Protein AF-A0A7S2MGI9-F1 (afdb_monomer_lite)

Secondary structure (DSSP, 8-state):
-PPPPHHHHHHHHHHHHHHHHHHHHHHHHHHHHHHHHHHHHHHHHTSPPPPEEEEEEEEEEEHHHHGGGHHHHHHHHHHHHHHHHT--GGGEEEEEEETTEEEEEEEEPP---TT----HHHHHHHHHHHHH-TTSHHHHSTTHHHHTTEEEEETT--TTTS-----------TTSSHHHHHHHHHHHHHHHHHTT-

Sequence (197 aa):
GRHLTEAQVMDAVNEEERLAEEEAERLEAARQAELAALAEEAARAKAALPPADGRLIVHGYGLADIEKDVAKFRYLLSKGLSHALGLPSGCVEILRLSQGSIRVDFRLHPSGRAGDTRDGAALLRELGEQFGSCDSPPRRGPFREYAASSELRAKGYDPGAAAAQPRRPTMFSAGAQATDAALTVEEIEQLVEEERC

pLDDT: mean 79.15, std 16.49, range [39.34, 94.75]

Organism: NCBI:txid1333877

Foldseek 3Di:
DDDDDPVNVVVVVVVVVVVVVVVVVVVVVVVVVVVVVVVVVLVVLPPWQAKFKKKKFFPPDWCVNCVVPVVVLLVLVLVQLCVLQVHDSVQKAFDDFDGDGTMTIIIGGQRSPPPRPDHNVNSLVSVQVQLVDCPGSCCVDSNVVRSVRMHMDGPPDDPPVPDPPPPDPPPPDPPPVPPVVVVVVVVVVVVVVVVVD

Radius of gyration: 34.38 Å; chains: 1; bounding box: 96×60×88 Å

Structure (mmCIF, N/CA/C/O backbone):
data_AF-A0A7S2MGI9-F1
#
_entry.id   AF-A0A7S2MGI9-F1
#
loop_
_atom_site.group_PDB
_atom_site.id
_atom_site.type_symbol
_atom_site.label_atom_id
_atom_site.label_alt_id
_atom_site.label_comp_id
_atom_site.label_asym_id
_atom_site.label_entity_id
_atom_site.label_seq_id
_atom_site.pdbx_PDB_ins_code
_atom_site.Cartn_x
_atom_site.Cartn_y
_atom_site.Cartn_z
_atom_site.occupancy
_atom_site.B_iso_or_equiv
_atom_site.auth_seq_id
_atom_site.auth_comp_id
_atom_site.auth_asym_id
_atom_site.auth_atom_id
_atom_site.pdbx_PDB_model_num
ATOM 1 N N . GLY A 1 1 ? 57.504 -2.621 -56.166 1.00 52.25 1 GLY A N 1
ATOM 2 C CA . GLY A 1 1 ? 56.290 -2.380 -55.367 1.00 52.25 1 GLY A CA 1
ATOM 3 C C . GLY A 1 1 ? 56.028 -0.894 -55.357 1.00 52.25 1 GLY A C 1
ATOM 4 O O . GLY A 1 1 ? 56.991 -0.142 -55.295 1.00 52.25 1 GLY A O 1
ATOM 5 N N . ARG A 1 2 ? 54.775 -0.455 -55.502 1.00 55.38 2 ARG A N 1
ATOM 6 C CA . ARG A 1 2 ? 54.445 0.963 -55.298 1.00 55.38 2 ARG A CA 1
ATOM 7 C C . ARG A 1 2 ? 54.537 1.237 -53.798 1.00 55.38 2 ARG A C 1
ATOM 9 O O . ARG A 1 2 ? 53.819 0.601 -53.036 1.00 55.38 2 ARG A O 1
ATOM 16 N N . HIS A 1 3 ? 55.453 2.110 -53.396 1.00 67.62 3 HIS A N 1
ATOM 17 C CA . HIS A 1 3 ? 55.506 2.618 -52.030 1.00 67.62 3 HIS A CA 1
ATOM 18 C C . HIS A 1 3 ? 54.417 3.682 -51.893 1.00 67.62 3 HIS A C 1
ATOM 20 O O . HIS A 1 3 ? 54.397 4.634 -52.674 1.00 67.62 3 HIS A O 1
ATOM 26 N N . LEU A 1 4 ? 53.487 3.471 -50.963 1.00 73.44 4 LEU A N 1
ATOM 27 C CA . LEU A 1 4 ? 52.506 4.482 -50.577 1.00 73.44 4 LEU A CA 1
ATOM 28 C C . LEU A 1 4 ? 53.244 5.632 -49.892 1.00 73.44 4 LEU A C 1
ATOM 30 O O . LEU A 1 4 ? 54.203 5.400 -49.150 1.00 73.44 4 LEU A O 1
ATOM 34 N N . THR A 1 5 ? 52.832 6.863 -50.170 1.00 84.12 5 THR A N 1
ATOM 35 C CA . THR A 1 5 ? 53.376 8.027 -49.469 1.00 84.12 5 THR A CA 1
ATOM 36 C C . THR A 1 5 ? 52.789 8.109 -48.063 1.00 84.12 5 THR A C 1
ATOM 38 O O . THR A 1 5 ? 51.691 7.621 -47.808 1.00 84.12 5 THR A O 1
ATOM 41 N N . GLU A 1 6 ? 53.506 8.752 -47.146 1.00 80.19 6 GLU A N 1
ATOM 42 C CA . GLU A 1 6 ? 53.060 8.968 -45.762 1.00 80.19 6 GLU A CA 1
ATOM 43 C C . GLU A 1 6 ? 51.664 9.614 -45.693 1.00 80.19 6 GLU A C 1
ATOM 45 O O . GLU A 1 6 ? 50.825 9.194 -44.904 1.00 80.19 6 GLU A O 1
ATOM 50 N N . ALA A 1 7 ? 51.368 10.543 -46.610 1.00 81.19 7 ALA A N 1
ATOM 51 C CA . ALA A 1 7 ? 50.048 11.160 -46.740 1.00 81.19 7 ALA A CA 1
ATOM 52 C C . ALA A 1 7 ? 48.942 10.148 -47.096 1.00 81.19 7 ALA A C 1
ATOM 54 O O . ALA A 1 7 ? 47.875 10.172 -46.499 1.00 81.19 7 ALA A O 1
ATOM 55 N N . GLN A 1 8 ? 49.213 9.209 -48.009 1.00 81.31 8 GLN A N 1
ATOM 56 C CA . GLN A 1 8 ? 48.244 8.176 -48.398 1.00 81.31 8 GLN A CA 1
ATOM 57 C C . GLN A 1 8 ? 47.960 7.179 -47.269 1.00 81.31 8 GLN A C 1
ATOM 59 O O . GLN A 1 8 ? 46.880 6.599 -47.227 1.00 81.31 8 GLN A O 1
ATOM 64 N N . VAL A 1 9 ? 48.926 6.963 -46.371 1.00 81.75 9 VAL A N 1
ATOM 65 C CA . VAL A 1 9 ? 48.740 6.119 -45.184 1.00 81.75 9 VAL A CA 1
ATOM 66 C C . VAL A 1 9 ? 47.907 6.852 -44.132 1.00 81.75 9 VAL A C 1
ATOM 68 O O . VAL A 1 9 ? 46.975 6.264 -43.597 1.00 81.75 9 VAL A O 1
ATOM 71 N N . MET A 1 10 ? 48.186 8.134 -43.878 1.00 79.38 10 MET A N 1
ATOM 72 C CA . MET A 1 10 ? 47.413 8.943 -42.924 1.00 79.38 10 MET A CA 1
ATOM 73 C C . MET A 1 10 ? 45.953 9.127 -43.359 1.00 79.38 10 MET A C 1
ATOM 75 O O . MET A 1 10 ? 45.058 9.017 -42.528 1.00 79.38 10 MET A O 1
ATOM 79 N N . ASP A 1 11 ? 45.692 9.336 -44.653 1.00 86.31 11 ASP A N 1
ATOM 80 C CA . ASP A 1 11 ? 44.323 9.450 -45.175 1.00 86.31 11 ASP A CA 1
ATOM 81 C C . ASP A 1 11 ? 43.530 8.144 -44.999 1.00 86.31 11 ASP A C 1
ATOM 83 O O . ASP A 1 11 ? 42.362 8.179 -44.620 1.00 86.31 11 ASP A O 1
ATOM 87 N N . ALA A 1 12 ? 44.176 6.991 -45.209 1.00 83.00 12 ALA A N 1
ATOM 88 C CA . ALA A 1 12 ? 43.549 5.686 -45.006 1.00 83.00 12 ALA A CA 1
ATOM 89 C C . ALA A 1 12 ? 43.212 5.421 -43.528 1.00 83.00 12 ALA A C 1
ATOM 91 O O . ALA A 1 12 ? 42.142 4.894 -43.238 1.00 83.00 12 ALA A O 1
ATOM 92 N N . VAL A 1 13 ? 44.090 5.826 -42.603 1.00 84.44 13 VAL A N 1
ATOM 93 C CA . VAL A 1 13 ? 43.850 5.708 -41.154 1.00 84.44 13 VAL A CA 1
ATOM 94 C C . VAL A 1 13 ? 42.708 6.622 -40.711 1.00 84.44 13 VAL A C 1
ATOM 96 O O . VAL A 1 13 ? 41.819 6.174 -39.998 1.00 84.44 13 VAL A O 1
ATOM 99 N N . ASN A 1 14 ? 42.674 7.870 -41.185 1.00 85.56 14 ASN A N 1
ATOM 100 C CA . ASN A 1 14 ? 41.595 8.806 -40.857 1.00 85.56 14 ASN A CA 1
ATOM 101 C C . ASN A 1 14 ? 40.231 8.322 -41.379 1.00 85.56 14 ASN A C 1
ATOM 103 O O . ASN A 1 14 ? 39.200 8.528 -40.740 1.00 85.56 14 ASN A O 1
ATOM 107 N N . GLU A 1 15 ? 40.204 7.696 -42.559 1.00 87.12 15 GLU A N 1
ATOM 108 C CA . GLU A 1 15 ? 38.972 7.139 -43.116 1.00 87.12 15 GLU A CA 1
ATOM 109 C C . GLU A 1 15 ? 38.506 5.898 -42.342 1.00 87.12 15 GLU A C 1
ATOM 111 O O . GLU A 1 15 ? 37.307 5.751 -42.103 1.00 87.12 15 GLU A O 1
ATOM 116 N N . GLU A 1 16 ? 39.435 5.057 -41.882 1.00 85.56 16 GLU A N 1
ATOM 117 C CA . GLU A 1 16 ? 39.146 3.916 -41.006 1.00 85.56 16 GLU A CA 1
ATOM 118 C C . GLU A 1 16 ? 38.627 4.362 -39.628 1.00 85.56 16 GLU A C 1
ATOM 120 O O . GLU A 1 16 ? 37.625 3.826 -39.154 1.00 85.56 16 GLU A O 1
ATOM 125 N N . GLU A 1 17 ? 39.231 5.390 -39.022 1.00 87.62 17 GLU A N 1
ATOM 126 C CA . GLU A 1 17 ? 38.770 5.971 -37.754 1.00 87.62 17 GLU A CA 1
ATOM 127 C C . GLU A 1 17 ? 37.354 6.544 -37.875 1.00 87.62 17 GLU A C 1
ATOM 129 O O . GLU A 1 17 ? 36.497 6.241 -37.047 1.00 87.62 17 GLU A O 1
ATOM 134 N N . ARG A 1 18 ? 37.057 7.284 -38.951 1.00 89.50 18 ARG A N 1
ATOM 135 C CA . ARG A 1 18 ? 35.712 7.832 -39.181 1.00 89.50 18 ARG A CA 1
ATOM 136 C C . ARG A 1 18 ? 34.660 6.733 -39.355 1.00 89.50 18 ARG A C 1
ATOM 138 O O . ARG A 1 18 ? 33.551 6.857 -38.845 1.00 89.50 18 ARG A O 1
ATOM 145 N N . LEU A 1 19 ? 34.993 5.653 -40.065 1.00 90.25 19 LEU A N 1
ATOM 146 C CA . LEU A 1 19 ? 34.085 4.513 -40.230 1.00 90.25 19 LEU A CA 1
ATOM 147 C C . LEU A 1 19 ? 33.838 3.789 -38.898 1.00 90.25 19 LEU A C 1
ATOM 149 O O . LEU A 1 19 ? 32.707 3.385 -38.627 1.00 90.25 19 LEU A O 1
ATOM 153 N N . ALA A 1 20 ? 34.867 3.660 -38.057 1.00 88.25 20 ALA A N 1
ATOM 154 C CA . ALA A 1 20 ? 34.744 3.068 -36.728 1.00 88.25 20 ALA A CA 1
ATOM 155 C C . ALA A 1 20 ? 33.899 3.936 -35.778 1.00 88.25 20 ALA A C 1
ATOM 157 O O . ALA A 1 20 ? 33.089 3.399 -35.020 1.00 88.25 20 ALA A O 1
ATOM 158 N N . GLU A 1 21 ? 34.041 5.264 -35.840 1.00 88.75 21 GLU A N 1
ATOM 159 C CA . GLU A 1 21 ? 33.201 6.206 -35.090 1.00 88.75 21 GLU A CA 1
ATOM 160 C C . GLU A 1 21 ? 31.731 6.122 -35.527 1.00 88.75 21 GLU A C 1
ATOM 162 O O . GLU A 1 21 ? 30.848 5.970 -34.682 1.00 88.75 21 GLU A O 1
ATOM 167 N N . GLU A 1 22 ? 31.455 6.111 -36.835 1.00 88.69 22 GLU A N 1
ATOM 168 C CA . GLU A 1 22 ? 30.091 5.959 -37.363 1.00 88.69 22 GLU A CA 1
ATOM 169 C C . GLU A 1 22 ? 29.454 4.614 -36.961 1.00 88.69 22 GLU A C 1
ATOM 171 O O . GLU A 1 22 ? 28.258 4.545 -36.661 1.00 88.69 22 GLU A O 1
ATOM 176 N N . GLU A 1 23 ? 30.224 3.522 -36.932 1.00 88.31 23 GLU A N 1
ATOM 177 C CA . GLU A 1 23 ? 29.729 2.213 -36.491 1.00 88.31 23 GLU A CA 1
ATOM 178 C C . GLU A 1 23 ? 29.456 2.182 -34.978 1.00 88.31 23 GLU A C 1
ATOM 180 O O . GLU A 1 23 ? 28.427 1.644 -34.546 1.00 88.31 23 GLU A O 1
ATOM 185 N N . ALA A 1 24 ? 30.319 2.812 -34.175 1.00 88.94 24 ALA A N 1
ATOM 186 C CA . ALA A 1 24 ? 30.129 2.949 -32.735 1.00 88.94 24 ALA A CA 1
ATOM 187 C C . ALA A 1 24 ? 28.870 3.766 -32.407 1.00 88.94 24 ALA A C 1
ATOM 189 O O . ALA A 1 24 ? 28.044 3.319 -31.607 1.00 88.94 24 ALA A O 1
ATOM 190 N N . GLU A 1 25 ? 28.658 4.898 -33.083 1.00 91.06 25 GLU A N 1
ATOM 191 C CA . GLU A 1 25 ? 27.453 5.715 -32.919 1.00 91.06 25 GLU A CA 1
ATOM 192 C C . GLU A 1 25 ? 26.183 4.938 -33.286 1.00 91.06 25 GLU A C 1
ATOM 194 O O . GLU A 1 25 ? 25.177 5.000 -32.574 1.00 91.06 25 GLU A O 1
ATOM 199 N N . ARG A 1 26 ? 26.217 4.143 -34.363 1.00 91.75 26 ARG A N 1
ATOM 200 C CA . ARG A 1 26 ? 25.075 3.301 -34.755 1.00 91.75 26 ARG A CA 1
ATOM 201 C C . ARG A 1 26 ? 24.791 2.204 -33.736 1.00 91.75 26 ARG A C 1
ATOM 203 O O . ARG A 1 26 ? 23.620 1.925 -33.468 1.00 91.75 26 ARG A O 1
ATOM 210 N N . LEU A 1 27 ? 25.824 1.598 -33.152 1.00 91.31 27 LEU A N 1
ATOM 211 C CA . LEU A 1 27 ? 25.667 0.588 -32.107 1.00 91.31 27 LEU A CA 1
ATOM 212 C C . LEU A 1 27 ? 25.098 1.195 -30.818 1.00 91.31 27 LEU A C 1
ATOM 214 O O . LEU A 1 27 ? 24.212 0.605 -30.194 1.00 91.31 27 LEU A O 1
ATOM 218 N N . GLU A 1 28 ? 25.573 2.374 -30.419 1.00 89.88 28 GLU A N 1
ATOM 219 C CA . GLU A 1 28 ? 25.052 3.090 -29.255 1.00 89.88 28 GLU A CA 1
ATOM 220 C C . GLU A 1 28 ? 23.608 3.542 -29.466 1.00 89.88 28 GLU A C 1
ATOM 222 O O . GLU A 1 28 ? 22.770 3.327 -28.588 1.00 89.88 28 GLU A O 1
ATOM 227 N N . ALA A 1 29 ? 23.279 4.069 -30.647 1.00 91.44 29 ALA A N 1
ATOM 228 C CA . ALA A 1 29 ? 21.913 4.424 -31.010 1.00 91.44 29 ALA A CA 1
ATOM 229 C C . ALA A 1 29 ? 20.984 3.199 -31.002 1.00 91.44 29 ALA A C 1
ATOM 231 O O . ALA A 1 29 ? 19.866 3.279 -30.492 1.00 91.44 29 ALA A O 1
ATOM 232 N N . ALA A 1 30 ? 21.446 2.045 -31.497 1.00 92.25 30 ALA A N 1
ATOM 233 C CA . ALA A 1 30 ? 20.685 0.797 -31.452 1.00 92.25 30 ALA A CA 1
ATOM 234 C C . ALA A 1 30 ? 20.438 0.324 -30.010 1.00 92.25 30 ALA A C 1
ATOM 236 O O . ALA A 1 30 ? 19.308 -0.021 -29.664 1.00 92.25 30 ALA A O 1
ATOM 237 N N . ARG A 1 31 ? 21.456 0.383 -29.139 1.00 90.06 31 ARG A N 1
ATOM 238 C CA . ARG A 1 31 ? 21.307 0.061 -27.709 1.00 90.06 31 ARG A CA 1
ATOM 239 C C . ARG A 1 31 ? 20.363 1.024 -26.995 1.00 90.06 31 ARG A C 1
ATOM 241 O O . ARG A 1 31 ? 19.545 0.593 -26.187 1.00 90.06 31 ARG A O 1
ATOM 248 N N . GLN A 1 32 ? 20.452 2.321 -27.281 1.00 87.25 32 GLN A N 1
ATOM 249 C CA . GLN A 1 32 ? 19.540 3.312 -26.709 1.00 87.25 32 GLN A CA 1
ATOM 250 C C . GLN A 1 32 ? 18.100 3.092 -27.183 1.00 87.25 32 GLN A C 1
ATOM 252 O O . GLN A 1 32 ? 17.181 3.192 -26.372 1.00 87.25 32 GLN A O 1
ATOM 257 N N . ALA A 1 33 ? 17.896 2.739 -28.454 1.00 89.56 33 ALA A N 1
ATOM 258 C CA . ALA A 1 33 ? 16.580 2.406 -28.989 1.00 89.56 33 ALA A CA 1
ATOM 259 C C . ALA A 1 33 ? 15.997 1.136 -28.347 1.00 89.56 33 ALA A C 1
ATOM 261 O O . ALA A 1 33 ? 14.816 1.117 -28.010 1.00 89.56 33 ALA A O 1
ATOM 262 N N . GLU A 1 34 ? 16.813 0.105 -28.114 1.00 88.06 34 GLU A N 1
ATOM 263 C CA . GLU A 1 34 ? 16.395 -1.118 -27.417 1.00 88.06 34 GLU A CA 1
ATOM 264 C C . GLU A 1 34 ? 15.997 -0.832 -25.961 1.00 88.06 34 GLU A C 1
ATOM 266 O O . GLU A 1 34 ? 14.931 -1.248 -25.508 1.00 88.06 34 GLU A O 1
ATOM 271 N N . LEU A 1 35 ? 16.799 -0.043 -25.239 1.00 86.44 35 LEU A N 1
ATOM 272 C CA . LEU A 1 35 ? 16.471 0.386 -23.878 1.00 86.44 35 LEU A CA 1
ATOM 273 C C . LEU A 1 35 ? 15.204 1.249 -23.833 1.00 86.44 35 LEU A C 1
ATOM 275 O O . LEU A 1 35 ? 14.392 1.095 -22.921 1.00 86.44 35 LEU A O 1
ATOM 279 N N . ALA A 1 36 ? 15.011 2.135 -24.812 1.00 86.75 36 ALA A N 1
ATOM 280 C CA . ALA A 1 36 ? 13.807 2.950 -24.924 1.00 86.75 36 ALA A CA 1
ATOM 281 C C . ALA A 1 36 ? 12.567 2.097 -25.235 1.00 86.75 36 ALA A C 1
ATOM 283 O O . ALA A 1 36 ? 11.522 2.315 -24.625 1.00 86.75 36 ALA A O 1
ATOM 284 N N . ALA A 1 37 ? 12.684 1.093 -26.109 1.00 85.06 37 ALA A N 1
ATOM 285 C CA . ALA A 1 37 ? 11.604 0.160 -26.423 1.00 85.06 37 ALA A CA 1
ATOM 286 C C . ALA A 1 37 ? 11.223 -0.697 -25.207 1.00 85.06 37 ALA A C 1
ATOM 288 O O . ALA A 1 37 ? 10.042 -0.811 -24.888 1.00 85.06 37 ALA A O 1
ATOM 289 N N . LEU A 1 38 ? 12.208 -1.215 -24.464 1.00 80.50 38 LEU A N 1
ATOM 290 C CA . LEU A 1 38 ? 11.972 -1.926 -23.203 1.00 80.50 38 LEU A CA 1
ATOM 291 C C . LEU A 1 38 ? 11.326 -1.017 -22.148 1.00 80.50 38 LEU A C 1
ATOM 293 O O . LEU A 1 38 ? 10.440 -1.451 -21.411 1.00 80.50 38 LEU A O 1
ATOM 297 N N . ALA A 1 39 ? 11.731 0.254 -22.076 1.00 74.44 39 ALA A N 1
ATOM 298 C CA . ALA A 1 39 ? 11.122 1.230 -21.177 1.00 74.44 39 ALA A CA 1
ATOM 299 C C . ALA A 1 39 ? 9.677 1.572 -21.581 1.00 74.44 39 ALA A C 1
ATOM 301 O O . ALA A 1 39 ? 8.821 1.713 -20.707 1.00 74.44 39 ALA A O 1
ATOM 302 N N . GLU A 1 40 ? 9.384 1.675 -22.879 1.00 72.81 40 GLU A N 1
ATOM 303 C CA . GLU A 1 40 ? 8.036 1.915 -23.397 1.00 72.81 40 GLU A CA 1
ATOM 304 C C . GLU A 1 40 ? 7.129 0.696 -23.191 1.00 72.81 40 GLU A C 1
ATOM 306 O O . GLU A 1 40 ? 5.992 0.844 -22.748 1.00 72.81 40 GLU A O 1
ATOM 311 N N . GLU A 1 41 ? 7.625 -0.515 -23.440 1.00 69.69 41 GLU A N 1
ATOM 312 C CA . GLU A 1 41 ? 6.896 -1.757 -23.188 1.00 69.69 41 GLU A CA 1
ATOM 313 C C . GLU A 1 41 ? 6.621 -1.939 -21.691 1.00 69.69 41 GLU A C 1
ATOM 315 O O . GLU A 1 41 ? 5.486 -2.217 -21.301 1.00 69.69 41 GLU A O 1
ATOM 320 N N . ALA A 1 42 ? 7.603 -1.657 -20.829 1.00 62.34 42 ALA A N 1
ATOM 321 C CA . ALA A 1 42 ? 7.401 -1.612 -19.384 1.00 62.34 42 ALA A CA 1
ATOM 322 C C . ALA A 1 42 ? 6.389 -0.528 -18.976 1.00 62.34 42 ALA A C 1
ATOM 324 O O . ALA A 1 42 ? 5.581 -0.754 -18.077 1.00 62.34 42 ALA A O 1
ATOM 325 N N . ALA A 1 43 ? 6.383 0.636 -19.633 1.00 62.22 43 ALA A N 1
ATOM 326 C CA . ALA A 1 43 ? 5.402 1.692 -19.389 1.00 62.22 43 ALA A CA 1
ATOM 327 C C . ALA A 1 43 ? 3.987 1.309 -19.867 1.00 62.22 43 ALA A C 1
ATOM 329 O O . ALA A 1 43 ? 3.013 1.649 -19.197 1.00 62.22 43 ALA A O 1
ATOM 330 N N . ARG A 1 44 ? 3.860 0.560 -20.971 1.00 60.16 44 ARG A N 1
ATOM 331 C CA . ARG A 1 44 ? 2.587 0.033 -21.491 1.00 60.16 44 ARG A CA 1
ATOM 332 C C . ARG A 1 44 ? 2.056 -1.144 -20.675 1.00 60.16 44 ARG A C 1
ATOM 334 O O . ARG A 1 44 ? 0.858 -1.200 -20.431 1.00 60.16 44 ARG A O 1
ATOM 341 N N . ALA A 1 45 ? 2.915 -2.040 -20.190 1.00 56.72 45 ALA A N 1
ATOM 342 C CA . ALA A 1 45 ? 2.544 -3.076 -19.219 1.00 56.72 45 ALA A CA 1
ATOM 343 C C . ALA A 1 45 ? 2.113 -2.459 -17.877 1.00 56.72 45 ALA A C 1
ATOM 345 O O . ALA A 1 45 ? 1.255 -2.983 -17.173 1.00 56.72 45 ALA A O 1
ATOM 346 N N . LYS A 1 46 ? 2.657 -1.280 -17.563 1.00 53.84 46 LYS A N 1
ATOM 347 C CA . LYS A 1 46 ? 2.221 -0.393 -16.483 1.00 53.84 46 LYS A CA 1
ATOM 348 C C . LYS A 1 46 ? 1.016 0.476 -16.873 1.00 53.84 46 LYS A C 1
ATOM 350 O O . LYS A 1 46 ? 0.781 1.493 -16.218 1.00 53.84 46 LYS A O 1
ATOM 355 N N . ALA A 1 47 ? 0.234 0.085 -17.890 1.00 54.34 47 ALA A N 1
ATOM 356 C CA . ALA A 1 47 ? -1.176 0.453 -17.996 1.00 54.34 47 ALA A CA 1
ATOM 357 C C . ALA A 1 47 ? -1.843 0.002 -16.692 1.00 54.34 47 ALA A C 1
ATOM 359 O O . ALA A 1 47 ? -2.195 -1.160 -16.505 1.00 54.34 47 ALA A O 1
ATOM 360 N N . ALA A 1 48 ? -1.829 0.923 -15.732 1.00 67.12 48 ALA A N 1
ATOM 361 C CA . ALA A 1 48 ? -1.918 0.626 -14.323 1.00 67.12 48 ALA A CA 1
ATOM 362 C C . ALA A 1 48 ? -3.250 -0.052 -14.046 1.00 67.12 48 ALA A C 1
ATOM 364 O O . ALA A 1 48 ? -4.309 0.545 -14.253 1.00 67.12 48 ALA A O 1
ATOM 365 N N . LEU A 1 49 ? -3.182 -1.295 -13.568 1.00 81.38 49 LEU A N 1
ATOM 366 C CA . LEU A 1 49 ? -4.334 -1.927 -12.952 1.00 81.38 49 LEU A CA 1
ATOM 367 C C . LEU A 1 49 ? -4.956 -0.912 -11.977 1.00 81.38 49 LEU A C 1
ATOM 369 O O . LEU A 1 49 ? -4.218 -0.229 -11.252 1.00 81.38 49 LEU A O 1
ATOM 373 N N . PRO A 1 50 ? -6.286 -0.740 -12.001 1.00 87.44 50 PRO A N 1
ATOM 374 C CA . PRO A 1 50 ? -6.916 0.355 -11.290 1.00 87.44 50 PRO A CA 1
ATOM 375 C C . PRO A 1 50 ? -6.644 0.222 -9.787 1.00 87.44 50 PRO A C 1
ATOM 377 O O . PRO A 1 50 ? -6.769 -0.880 -9.238 1.00 87.44 50 PRO A O 1
ATOM 380 N N . PRO A 1 51 ? -6.276 1.317 -9.098 1.00 91.19 51 PRO A N 1
ATOM 381 C CA . PRO A 1 51 ? -6.204 1.301 -7.650 1.00 91.19 51 PRO A CA 1
ATOM 382 C C . PRO A 1 51 ? -7.607 1.149 -7.061 1.00 91.19 51 PRO A C 1
ATOM 384 O O . PRO A 1 51 ? -8.607 1.480 -7.702 1.00 91.19 51 PRO A O 1
ATOM 387 N N . ALA A 1 52 ? -7.684 0.693 -5.815 1.00 92.88 52 ALA A N 1
ATOM 388 C CA . ALA A 1 52 ? -8.947 0.617 -5.092 1.00 92.88 52 ALA A CA 1
ATOM 389 C C . ALA A 1 52 ? -8.852 1.306 -3.743 1.00 92.88 52 ALA A C 1
ATOM 391 O O . ALA A 1 52 ? -7.822 1.268 -3.067 1.00 92.88 52 ALA A O 1
ATOM 392 N N . ASP A 1 53 ? -9.966 1.906 -3.346 1.00 94.31 53 ASP A N 1
ATOM 393 C CA . ASP A 1 53 ? -10.077 2.587 -2.074 1.00 94.31 53 ASP A CA 1
ATOM 394 C C . ASP A 1 53 ? -10.753 1.681 -1.035 1.00 94.31 53 ASP A C 1
ATOM 396 O O . ASP A 1 53 ? -11.811 1.097 -1.281 1.00 94.31 53 ASP A O 1
ATOM 400 N N . GLY A 1 54 ? -10.166 1.617 0.154 1.00 93.12 54 GLY A N 1
ATOM 401 C CA . GLY A 1 54 ? -10.680 0.889 1.306 1.00 93.12 54 GLY A CA 1
ATOM 402 C C . GLY A 1 54 ? -10.919 1.805 2.498 1.00 93.12 54 GLY A C 1
ATOM 403 O O . GLY A 1 54 ? -10.379 2.913 2.579 1.00 93.12 54 GLY A O 1
ATOM 404 N N . ARG A 1 55 ? -11.725 1.330 3.448 1.00 94.06 55 ARG A N 1
ATOM 405 C CA . ARG A 1 55 ? -11.903 1.971 4.749 1.00 94.06 55 ARG A CA 1
ATOM 406 C C . ARG A 1 55 ? -11.618 0.979 5.863 1.00 94.06 55 ARG A C 1
ATOM 408 O O . ARG A 1 55 ? -12.252 -0.066 5.933 1.00 94.06 55 ARG A O 1
ATOM 415 N N . LEU A 1 56 ? -10.714 1.338 6.764 1.00 93.38 56 LEU A N 1
ATOM 416 C CA . LEU A 1 56 ? -10.464 0.600 7.995 1.00 93.38 56 LEU A CA 1
ATOM 417 C C . LEU A 1 56 ? -11.079 1.355 9.173 1.00 93.38 56 LEU A C 1
ATOM 419 O O . LEU A 1 56 ? -10.856 2.556 9.326 1.00 93.38 56 LEU A O 1
ATOM 423 N N . ILE A 1 57 ? -11.841 0.661 10.009 1.00 92.25 57 ILE A N 1
ATOM 424 C CA . ILE A 1 57 ? -12.419 1.212 11.235 1.00 92.25 57 ILE A CA 1
ATOM 425 C C . ILE A 1 57 ? -11.776 0.486 12.405 1.00 92.25 57 ILE A C 1
ATOM 427 O O . ILE A 1 57 ? -11.908 -0.724 12.506 1.00 92.25 57 ILE A O 1
ATOM 431 N N . VAL A 1 58 ? -11.088 1.205 13.287 1.00 92.38 58 VAL A N 1
ATOM 432 C CA . VAL A 1 58 ? -10.495 0.647 14.507 1.00 92.38 58 VAL A CA 1
ATOM 433 C C . VAL A 1 58 ? -11.400 0.992 15.685 1.00 92.38 58 VAL A C 1
ATOM 435 O O . VAL A 1 58 ? -11.577 2.164 16.027 1.00 92.38 58 VAL A O 1
ATOM 438 N N . HIS A 1 59 ? -12.007 -0.025 16.290 1.00 90.56 59 HIS A N 1
ATOM 439 C CA . HIS A 1 59 ? -12.881 0.137 17.447 1.00 90.56 59 HIS A CA 1
ATOM 440 C C . HIS A 1 59 ? -12.066 0.279 18.741 1.00 90.56 59 HIS A C 1
ATOM 442 O O . HIS A 1 59 ? -10.951 -0.222 18.846 1.00 90.56 59 HIS A O 1
ATOM 448 N N . GLY A 1 60 ? -12.610 0.974 19.742 1.00 86.75 60 GLY A N 1
ATOM 449 C CA . GLY A 1 60 ? -11.958 1.136 21.051 1.00 86.75 60 GLY A CA 1
ATOM 450 C C . GLY A 1 60 ? -10.828 2.170 21.109 1.00 86.75 60 GLY A C 1
ATOM 451 O O . GLY A 1 60 ? -10.386 2.490 22.203 1.00 86.75 60 GLY A O 1
ATOM 452 N N . TYR A 1 61 ? -10.423 2.732 19.967 1.00 86.88 61 TYR A N 1
ATOM 453 C CA . TYR A 1 61 ? -9.452 3.820 19.883 1.00 86.88 61 TYR A CA 1
ATOM 454 C C . TYR A 1 61 ? -10.075 5.036 19.203 1.00 86.88 61 TYR A C 1
ATOM 456 O O . TYR A 1 61 ? -10.792 4.906 18.204 1.00 86.88 61 TYR A O 1
ATOM 464 N N . GLY A 1 62 ? -9.772 6.217 19.725 1.00 87.06 62 GLY A N 1
ATOM 465 C CA . GLY A 1 62 ? -10.089 7.506 19.138 1.00 87.06 62 GLY A CA 1
ATOM 466 C C . GLY A 1 62 ? -8.857 8.216 18.591 1.00 87.06 62 GLY A C 1
ATOM 467 O O . GLY A 1 62 ? -7.713 7.869 18.876 1.00 87.06 62 GLY A O 1
ATOM 468 N N . LEU A 1 63 ? -9.087 9.257 17.789 1.00 86.12 63 LEU A N 1
ATOM 469 C CA . LEU A 1 63 ? -7.987 10.043 17.222 1.00 86.12 63 LEU A CA 1
ATOM 470 C C . LEU A 1 63 ? -7.125 10.707 18.312 1.00 86.12 63 LEU A C 1
ATOM 472 O O . LEU A 1 63 ? -5.922 10.844 18.120 1.00 86.12 63 LEU A O 1
ATOM 476 N N . ALA A 1 64 ? -7.724 11.063 19.453 1.00 86.88 64 ALA A N 1
ATOM 477 C CA . ALA A 1 64 ? -7.022 11.629 20.606 1.00 86.88 64 ALA A CA 1
ATOM 478 C C . ALA A 1 64 ? -5.962 10.671 21.184 1.00 86.88 64 ALA A C 1
ATOM 480 O O . ALA A 1 64 ? -4.901 11.118 21.615 1.00 86.88 64 ALA A O 1
ATOM 481 N N . ASP A 1 65 ? -6.201 9.356 21.120 1.00 85.81 65 ASP A N 1
ATOM 482 C CA . ASP A 1 65 ? -5.275 8.339 21.637 1.00 85.81 65 ASP A CA 1
ATOM 483 C C . ASP A 1 65 ? -4.000 8.228 20.790 1.00 85.81 65 ASP A C 1
ATOM 485 O O . ASP A 1 65 ? -2.960 7.788 21.275 1.00 85.81 65 ASP A O 1
ATOM 489 N N . ILE A 1 66 ? -4.065 8.650 19.522 1.00 87.69 66 ILE A N 1
ATOM 490 C CA . ILE A 1 66 ? -2.938 8.622 18.582 1.00 87.69 66 ILE A CA 1
ATOM 491 C C . ILE A 1 66 ? -2.476 10.016 18.156 1.00 87.69 66 ILE A C 1
ATOM 493 O O . ILE A 1 66 ? -1.590 10.120 17.314 1.00 87.69 66 ILE A O 1
ATOM 497 N N . GLU A 1 67 ? -3.046 11.090 18.703 1.00 85.56 67 GLU A N 1
ATOM 498 C CA . GLU A 1 67 ? -2.823 12.465 18.233 1.00 85.56 67 GLU A CA 1
ATOM 499 C C . GLU A 1 67 ? -1.341 12.862 18.276 1.00 85.56 67 GLU A C 1
ATOM 501 O O . GLU A 1 67 ? -0.819 13.473 17.343 1.00 85.56 67 GLU A O 1
ATOM 506 N N . LYS A 1 68 ? -0.634 12.431 19.326 1.00 88.06 6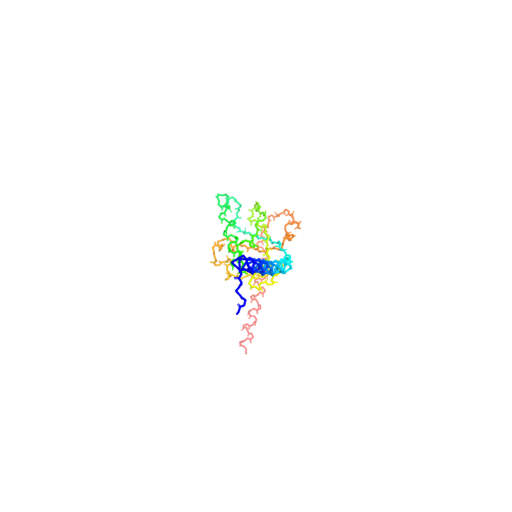8 LYS A N 1
ATOM 507 C CA . LYS A 1 68 ? 0.804 12.680 19.503 1.00 88.06 68 LYS A CA 1
ATOM 508 C C . LYS A 1 68 ? 1.683 11.847 18.565 1.00 88.06 68 LYS A C 1
ATOM 510 O O . LYS A 1 68 ? 2.824 12.216 18.317 1.00 88.06 68 LYS A O 1
ATOM 515 N N . ASP A 1 69 ? 1.139 10.761 18.019 1.00 90.56 69 ASP A N 1
ATOM 516 C CA . ASP A 1 69 ? 1.867 9.719 17.294 1.00 90.56 69 ASP A CA 1
ATOM 517 C C . ASP A 1 69 ? 1.211 9.360 15.946 1.00 90.56 69 ASP A C 1
ATOM 519 O O . ASP A 1 69 ? 1.397 8.261 15.418 1.00 90.56 69 ASP A O 1
ATOM 523 N N . VAL A 1 70 ? 0.476 10.288 15.319 1.00 90.81 70 VAL A N 1
ATOM 524 C CA . VAL A 1 70 ? -0.245 10.030 14.054 1.00 90.81 70 VAL A CA 1
ATOM 525 C C . VAL A 1 70 ? 0.697 9.538 12.951 1.00 90.81 70 VAL A C 1
ATOM 527 O O . VAL A 1 70 ? 0.339 8.661 12.164 1.00 90.81 70 VAL A O 1
ATOM 530 N N . ALA A 1 71 ? 1.920 10.072 12.887 1.00 92.38 71 ALA A N 1
ATOM 531 C CA . ALA A 1 71 ? 2.928 9.633 11.921 1.00 92.38 71 ALA A CA 1
ATOM 532 C C . ALA A 1 71 ? 3.337 8.168 12.144 1.00 92.38 71 ALA A C 1
ATOM 534 O O . ALA A 1 71 ? 3.423 7.393 11.189 1.00 92.38 71 ALA A O 1
ATOM 535 N N . LYS A 1 72 ? 3.520 7.770 13.407 1.00 92.62 72 LYS A N 1
ATOM 536 C CA . LYS A 1 72 ? 3.822 6.388 13.787 1.00 92.62 72 LYS A CA 1
ATOM 537 C C . LYS A 1 72 ? 2.642 5.471 13.480 1.00 92.62 72 LYS A C 1
ATOM 539 O O . LYS A 1 72 ? 2.852 4.410 12.901 1.00 92.62 72 LYS A O 1
ATOM 544 N N . PHE A 1 73 ? 1.415 5.892 13.787 1.00 92.94 73 PHE A N 1
ATOM 545 C CA . PHE A 1 73 ? 0.203 5.152 13.433 1.00 92.94 73 PHE A CA 1
ATOM 546 C C . PHE A 1 73 ? 0.119 4.903 11.920 1.00 92.94 73 PHE A C 1
ATOM 548 O O . PHE A 1 73 ? -0.040 3.762 11.492 1.00 92.94 73 PHE A O 1
ATOM 555 N N . ARG A 1 74 ? 0.300 5.950 11.102 1.00 93.81 74 ARG A N 1
ATOM 556 C CA . ARG A 1 74 ? 0.314 5.843 9.633 1.00 93.81 74 ARG A CA 1
ATOM 557 C C . ARG A 1 74 ? 1.378 4.866 9.146 1.00 93.81 74 ARG A C 1
ATOM 559 O O . ARG A 1 74 ? 1.083 4.008 8.323 1.00 93.81 74 ARG A O 1
ATOM 566 N N . TYR A 1 75 ? 2.592 4.965 9.683 1.00 93.88 75 TYR A N 1
ATOM 567 C CA . TYR A 1 75 ? 3.678 4.049 9.348 1.00 93.88 75 TYR A CA 1
ATOM 568 C C . TYR A 1 75 ? 3.335 2.593 9.694 1.00 93.88 75 TYR A C 1
ATOM 570 O O . TYR A 1 75 ? 3.514 1.709 8.856 1.00 93.88 75 TYR A O 1
ATOM 578 N N . LEU A 1 76 ? 2.828 2.336 10.905 1.00 93.31 76 LEU A N 1
ATOM 579 C CA . LEU A 1 76 ? 2.450 0.993 11.348 1.00 93.31 76 LEU A CA 1
ATOM 580 C C . LEU A 1 76 ? 1.323 0.417 10.493 1.00 93.31 76 LEU A C 1
ATOM 582 O O . LEU A 1 76 ? 1.405 -0.747 10.108 1.00 93.31 76 LEU A O 1
ATOM 586 N N . LEU A 1 77 ? 0.322 1.232 10.155 1.00 93.81 77 LEU A N 1
ATOM 587 C CA . LEU A 1 77 ? -0.759 0.837 9.264 1.00 93.81 77 LEU A CA 1
ATOM 588 C C . LEU A 1 77 ? -0.219 0.482 7.877 1.00 93.81 77 LEU A C 1
ATOM 590 O O . LEU A 1 77 ? -0.408 -0.645 7.430 1.00 93.81 77 LEU A O 1
ATOM 594 N N . SER A 1 78 ? 0.498 1.397 7.215 1.00 94.56 78 SER A N 1
ATOM 595 C CA . SER A 1 78 ? 1.049 1.148 5.879 1.00 94.56 78 SER A CA 1
ATOM 596 C C . SER A 1 78 ? 1.938 -0.093 5.853 1.00 94.56 78 SER A C 1
ATOM 598 O O . SER A 1 78 ? 1.817 -0.898 4.937 1.00 94.56 78 SER A O 1
ATOM 600 N N . LYS A 1 79 ? 2.777 -0.290 6.879 1.00 92.94 79 LYS A N 1
ATOM 601 C CA . LYS A 1 79 ? 3.638 -1.473 7.012 1.00 92.94 79 LYS A CA 1
ATOM 602 C C . LYS A 1 79 ? 2.844 -2.757 7.255 1.00 92.94 79 LYS A C 1
ATOM 604 O O . LYS A 1 79 ? 3.205 -3.800 6.724 1.00 92.94 79 LYS A O 1
ATOM 609 N N . GLY A 1 80 ? 1.793 -2.699 8.070 1.00 92.56 80 GLY A N 1
ATOM 610 C CA . GLY A 1 80 ? 0.924 -3.841 8.339 1.00 92.56 80 GLY A CA 1
ATOM 611 C C . GLY A 1 80 ? 0.172 -4.288 7.088 1.00 92.56 80 GLY A C 1
ATOM 612 O O . GLY A 1 80 ? 0.188 -5.470 6.758 1.00 92.56 80 GLY A O 1
ATOM 613 N N . LEU A 1 81 ? -0.425 -3.337 6.363 1.00 94.00 81 LEU A N 1
ATOM 614 C CA . LEU A 1 81 ? -1.162 -3.606 5.127 1.00 94.00 81 LEU A CA 1
ATOM 615 C C . LEU A 1 81 ? -0.238 -4.090 4.004 1.00 94.00 81 LEU A C 1
ATOM 617 O O . LEU A 1 81 ? -0.558 -5.060 3.322 1.00 94.00 81 LEU A O 1
ATOM 621 N N . SER A 1 82 ? 0.924 -3.452 3.832 1.00 93.50 82 SER A N 1
ATOM 622 C CA . SER A 1 82 ? 1.885 -3.850 2.802 1.00 93.50 82 SER A CA 1
ATOM 623 C C . SER A 1 82 ? 2.441 -5.248 3.066 1.00 93.50 82 SER A C 1
ATOM 625 O O . SER A 1 82 ? 2.491 -6.069 2.154 1.00 93.50 82 SER A O 1
ATOM 627 N N . HIS A 1 83 ? 2.758 -5.566 4.324 1.00 92.69 83 HIS A N 1
ATOM 628 C CA . HIS A 1 83 ? 3.204 -6.901 4.710 1.00 92.69 83 HIS A CA 1
ATOM 629 C C . HIS A 1 83 ? 2.120 -7.965 4.504 1.00 92.69 83 HIS A C 1
ATOM 631 O O . HIS A 1 83 ? 2.426 -9.036 3.990 1.00 92.69 83 HIS A O 1
ATOM 637 N N . ALA A 1 84 ? 0.864 -7.664 4.850 1.00 92.19 84 ALA A N 1
ATOM 638 C CA . ALA A 1 84 ? -0.255 -8.590 4.683 1.00 92.19 84 ALA A CA 1
ATOM 639 C C . ALA A 1 84 ? -0.503 -8.981 3.219 1.00 92.19 84 ALA A C 1
ATOM 641 O O . ALA A 1 84 ? -0.892 -10.111 2.956 1.00 92.19 84 ALA A O 1
ATOM 642 N N . LEU A 1 85 ? -0.260 -8.057 2.287 1.00 92.62 85 LEU A N 1
ATOM 643 C CA . LEU A 1 85 ? -0.491 -8.254 0.852 1.00 92.62 85 LEU A CA 1
ATOM 644 C C . LEU A 1 85 ? 0.778 -8.628 0.069 1.00 92.62 85 LEU A C 1
ATOM 646 O O . LEU A 1 85 ? 0.719 -8.823 -1.148 1.00 92.62 85 LEU A O 1
ATOM 650 N N . GLY A 1 86 ? 1.936 -8.684 0.734 1.00 91.56 86 GLY A N 1
ATOM 651 C CA . GLY A 1 86 ? 3.227 -8.887 0.072 1.00 91.56 86 GLY A CA 1
ATOM 652 C C . GLY A 1 86 ? 3.617 -7.739 -0.869 1.00 91.56 86 GLY A C 1
ATOM 653 O O . GLY A 1 86 ? 4.301 -7.960 -1.864 1.00 91.56 86 GLY A O 1
ATOM 654 N N . LEU A 1 87 ? 3.169 -6.515 -0.582 1.00 91.56 87 LEU A N 1
ATOM 655 C CA . LEU A 1 87 ? 3.392 -5.336 -1.418 1.00 91.56 87 LEU A CA 1
ATOM 656 C C . LEU A 1 87 ? 4.522 -4.448 -0.870 1.00 91.56 87 LEU A C 1
ATOM 658 O O . LEU A 1 87 ? 4.767 -4.407 0.338 1.00 91.56 87 LEU A O 1
ATOM 662 N N . PRO A 1 88 ? 5.177 -3.643 -1.726 1.00 90.31 88 PRO A N 1
ATOM 663 C CA . PRO A 1 88 ? 5.999 -2.529 -1.269 1.00 90.31 88 PRO A CA 1
ATOM 664 C C . PRO A 1 88 ? 5.173 -1.517 -0.461 1.00 90.31 88 PRO A C 1
ATOM 666 O O . PRO A 1 88 ? 4.034 -1.215 -0.808 1.00 90.31 88 PRO A O 1
ATOM 669 N N . SER A 1 89 ? 5.757 -0.898 0.570 1.00 85.94 89 SER A N 1
ATOM 670 C CA . SER A 1 89 ? 5.041 0.094 1.397 1.00 85.94 89 SER A CA 1
ATOM 671 C C . SER A 1 89 ? 4.527 1.311 0.614 1.00 85.94 89 SER A C 1
ATOM 673 O O . SER A 1 89 ? 3.551 1.925 1.029 1.00 85.94 89 SER A O 1
ATOM 675 N N . GLY A 1 90 ? 5.146 1.642 -0.526 1.00 87.88 90 GLY A N 1
ATOM 676 C CA . GLY A 1 90 ? 4.686 2.714 -1.418 1.00 87.88 90 GLY A CA 1
ATOM 677 C C . GLY A 1 90 ? 3.367 2.418 -2.144 1.00 87.88 90 GLY A C 1
ATOM 678 O O . GLY A 1 90 ? 2.792 3.324 -2.734 1.00 87.88 90 GLY A O 1
ATOM 679 N N . CYS A 1 91 ? 2.874 1.179 -2.089 1.00 91.81 91 CYS A N 1
ATOM 680 C CA . CYS A 1 91 ? 1.590 0.780 -2.666 1.00 91.81 91 CYS A CA 1
ATOM 681 C C . CYS A 1 91 ? 0.390 1.090 -1.758 1.00 91.81 91 CYS A C 1
ATOM 683 O O . CYS A 1 91 ? -0.749 0.875 -2.164 1.00 91.81 91 CYS A O 1
ATOM 685 N N . VAL A 1 92 ? 0.622 1.576 -0.534 1.00 94.12 92 VAL A N 1
ATOM 686 C CA . VAL A 1 92 ? -0.432 1.890 0.437 1.00 94.12 92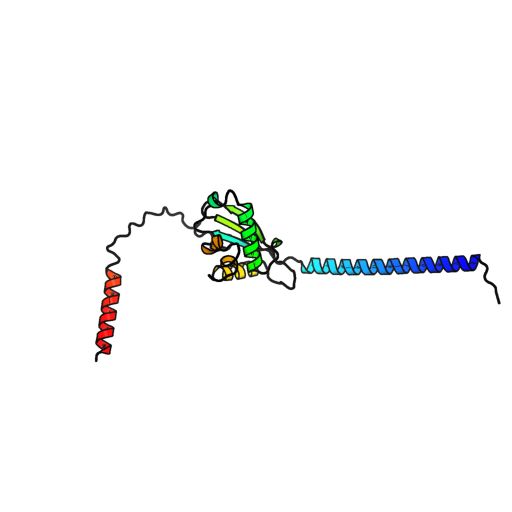 VAL A CA 1
ATOM 687 C C . VAL A 1 92 ? -0.447 3.390 0.702 1.00 94.12 92 VAL A C 1
ATOM 689 O O . VAL A 1 92 ? 0.449 3.929 1.353 1.00 94.12 92 VAL A O 1
ATOM 692 N N . GLU A 1 93 ? -1.494 4.061 0.240 1.00 94.25 93 GLU A N 1
ATOM 693 C CA . GLU A 1 93 ? -1.686 5.499 0.412 1.00 94.25 93 GLU A CA 1
ATOM 694 C C . GLU A 1 93 ? -2.794 5.765 1.437 1.00 94.25 93 GLU A C 1
ATOM 696 O O . GLU A 1 93 ? -3.929 5.325 1.275 1.00 94.25 93 GLU A O 1
ATOM 701 N N . ILE A 1 94 ? -2.488 6.505 2.502 1.00 93.88 94 ILE A N 1
ATOM 702 C CA . ILE A 1 94 ? -3.479 6.882 3.518 1.00 93.88 94 ILE A CA 1
ATOM 703 C C . ILE A 1 94 ? -4.092 8.226 3.120 1.00 93.88 94 ILE A C 1
ATOM 705 O O . ILE A 1 94 ? -3.422 9.254 3.180 1.00 93.88 94 ILE A O 1
ATOM 709 N N . LEU A 1 95 ? -5.372 8.218 2.750 1.00 92.62 95 LEU A N 1
ATOM 710 C CA . LEU A 1 95 ? -6.083 9.385 2.224 1.00 92.62 95 LEU A CA 1
ATOM 711 C C . LEU A 1 95 ? -6.615 10.285 3.343 1.00 92.62 95 LEU A C 1
ATOM 713 O O . LEU A 1 95 ? -6.508 11.510 3.275 1.00 92.62 95 LEU A O 1
ATOM 717 N N . ARG A 1 96 ? -7.233 9.692 4.370 1.00 90.62 96 ARG A N 1
ATOM 718 C CA . ARG A 1 96 ? -7.885 10.448 5.447 1.00 90.62 96 ARG A CA 1
ATOM 719 C C . ARG A 1 96 ? -7.910 9.670 6.752 1.00 90.62 96 ARG A C 1
ATOM 721 O O . ARG A 1 96 ? -8.141 8.467 6.765 1.00 90.62 96 ARG A O 1
ATOM 728 N N . LEU A 1 97 ? -7.742 10.405 7.848 1.00 91.12 97 LEU A N 1
ATOM 729 C CA . LEU A 1 97 ? -8.041 9.971 9.210 1.00 91.12 97 LEU A CA 1
ATOM 730 C C . LEU A 1 97 ? -9.182 10.844 9.733 1.00 91.12 97 LEU A C 1
ATOM 732 O O . LEU A 1 97 ? -9.125 12.063 9.577 1.00 91.12 97 LEU A O 1
ATOM 736 N N . SER A 1 98 ? -10.222 10.242 10.305 1.00 86.69 98 SER A N 1
ATOM 737 C CA . SER A 1 98 ? -11.382 10.981 10.830 1.00 86.69 98 SER A CA 1
ATOM 738 C C . SER A 1 98 ? -11.667 10.668 12.300 1.00 86.69 98 SER A C 1
ATOM 740 O O . SER A 1 98 ? -11.249 9.630 12.813 1.00 86.69 98 SER A O 1
ATOM 742 N N . GLN A 1 99 ? -12.316 11.628 12.975 1.00 76.81 99 GLN A N 1
ATOM 743 C CA . GLN A 1 99 ? -12.629 11.599 14.409 1.00 76.81 99 GLN A CA 1
ATOM 744 C C . GLN A 1 99 ? -13.794 10.655 14.751 1.00 76.81 99 GLN A C 1
ATOM 746 O O . GLN A 1 99 ? -14.605 10.303 13.894 1.00 76.81 99 GLN A O 1
ATOM 751 N N . GLY A 1 100 ? -13.882 10.285 16.033 1.00 75.19 100 GLY A N 1
ATOM 752 C CA . GLY A 1 100 ? -14.750 9.224 16.545 1.00 75.19 100 GLY A CA 1
ATOM 753 C C . GLY A 1 100 ? -13.913 7.993 16.880 1.00 75.19 100 GLY A C 1
ATOM 754 O O . GLY A 1 100 ? -12.830 8.138 17.443 1.00 75.19 100 GLY A O 1
ATOM 755 N N . SER A 1 101 ? -14.378 6.805 16.486 1.00 79.69 101 SER A N 1
ATOM 756 C CA . SER A 1 101 ? -13.472 5.667 16.300 1.00 79.69 101 SER A CA 1
ATOM 757 C C . SER A 1 101 ? -12.447 6.015 15.216 1.00 79.69 101 SER A C 1
ATOM 759 O O . SER A 1 101 ? -12.791 6.732 14.273 1.00 79.69 101 SER A O 1
ATOM 761 N N . ILE A 1 102 ? -11.204 5.536 15.314 1.00 90.12 102 ILE A N 1
ATOM 762 C CA . ILE A 1 102 ? -10.207 5.799 14.264 1.00 90.12 102 ILE A CA 1
ATOM 763 C C . ILE A 1 102 ? -10.715 5.186 12.953 1.00 90.12 102 ILE A C 1
ATOM 765 O O . ILE A 1 102 ? -10.778 3.969 12.789 1.00 90.12 102 ILE A O 1
ATOM 769 N N . ARG A 1 103 ? -11.095 6.049 12.011 1.00 91.88 103 ARG A N 1
ATOM 770 C CA . ARG A 1 103 ? -11.527 5.675 10.661 1.00 91.88 103 ARG A CA 1
ATOM 771 C C . ARG A 1 103 ? -10.470 6.123 9.672 1.00 91.88 103 ARG A C 1
ATOM 773 O O . ARG A 1 103 ? -10.183 7.322 9.578 1.00 91.88 103 ARG A O 1
ATOM 780 N N . VAL A 1 104 ? -9.924 5.166 8.937 1.00 93.19 104 VAL A N 1
ATOM 781 C CA . VAL A 1 104 ? -8.864 5.379 7.961 1.00 93.19 104 VAL A CA 1
ATOM 782 C C . VAL A 1 104 ? -9.390 5.083 6.567 1.00 93.19 104 VAL A C 1
ATOM 784 O O . VAL A 1 104 ? -9.673 3.931 6.250 1.00 93.19 104 VAL A O 1
ATOM 787 N N . ASP A 1 105 ? -9.498 6.110 5.732 1.00 94.06 105 ASP A N 1
ATOM 788 C CA . ASP A 1 105 ? -9.680 5.918 4.295 1.00 94.06 105 ASP A CA 1
ATOM 789 C C . ASP A 1 105 ? -8.289 5.770 3.664 1.00 94.06 105 ASP A C 1
ATOM 791 O O . ASP A 1 105 ? -7.405 6.603 3.892 1.00 94.06 105 ASP A O 1
ATOM 795 N N . PHE A 1 106 ? -8.088 4.724 2.872 1.00 94.69 106 PHE A N 1
ATOM 796 C CA . PHE A 1 106 ? -6.815 4.429 2.218 1.00 94.69 106 PHE A CA 1
ATOM 797 C C . PHE A 1 106 ? -7.029 3.952 0.782 1.00 94.69 106 PHE A C 1
ATOM 799 O O . PHE A 1 106 ? -8.141 3.598 0.393 1.00 94.69 106 PHE A O 1
ATOM 806 N N . ARG A 1 107 ? -5.955 3.949 0.000 1.00 94.75 107 ARG A N 1
ATOM 807 C CA . ARG A 1 107 ? -5.907 3.474 -1.377 1.00 94.75 107 ARG A CA 1
ATOM 808 C C . ARG A 1 107 ? -4.791 2.453 -1.536 1.00 94.75 107 ARG A C 1
ATOM 810 O O . ARG A 1 107 ? -3.673 2.670 -1.068 1.00 94.75 107 ARG A O 1
ATOM 817 N N . LEU A 1 108 ? -5.114 1.348 -2.198 1.00 94.12 108 LEU A N 1
ATOM 818 C CA . LEU A 1 108 ? -4.167 0.315 -2.593 1.00 94.12 108 LEU A CA 1
ATOM 819 C C . LEU A 1 108 ? -3.839 0.481 -4.070 1.00 94.12 108 LEU A C 1
ATOM 821 O O . LEU A 1 108 ? -4.728 0.452 -4.924 1.00 94.12 108 LEU A O 1
ATOM 825 N N . HIS A 1 109 ? -2.554 0.647 -4.348 1.00 92.12 109 HIS A N 1
ATOM 826 C CA . HIS A 1 109 ? -2.000 0.719 -5.690 1.00 92.12 109 HIS A CA 1
ATOM 827 C C . HIS A 1 109 ? -1.405 -0.643 -6.056 1.00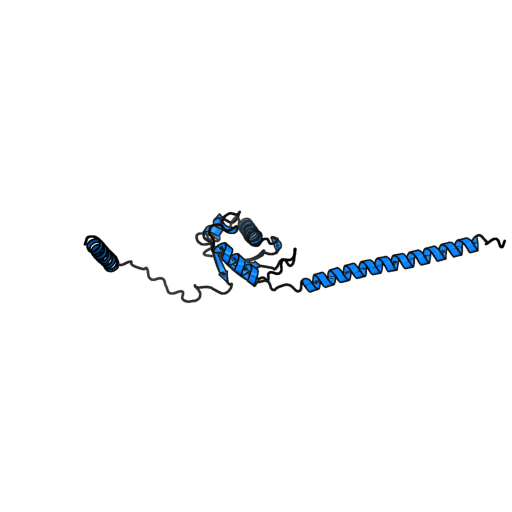 92.12 109 HIS A C 1
ATOM 829 O O . HIS A 1 109 ? -0.541 -1.134 -5.324 1.00 92.12 109 HIS A O 1
ATOM 835 N N . PRO A 1 110 ? -1.818 -1.253 -7.176 1.00 89.81 110 PRO A N 1
ATOM 836 C CA . PRO A 1 110 ? -1.171 -2.449 -7.702 1.00 89.81 110 PRO A CA 1
ATOM 837 C C . PRO A 1 110 ? 0.336 -2.250 -7.841 1.00 89.81 110 PRO A C 1
ATOM 839 O O . PRO A 1 110 ? 0.793 -1.203 -8.305 1.00 89.81 11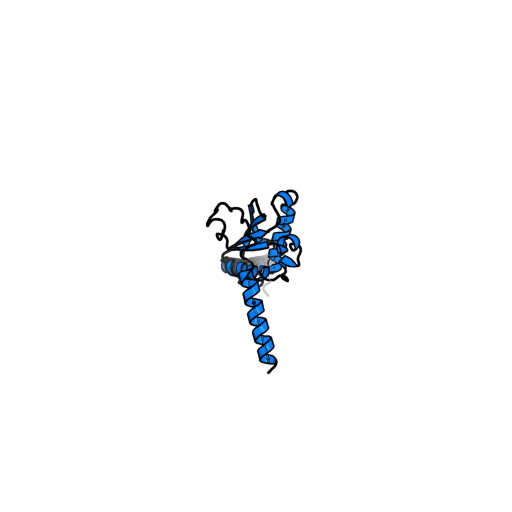0 PRO A O 1
ATOM 842 N N . SER A 1 111 ? 1.125 -3.241 -7.417 1.00 86.56 111 SER A N 1
ATOM 843 C CA . SER A 1 111 ? 2.583 -3.117 -7.488 1.00 86.56 111 SER A CA 1
ATOM 844 C C . SER A 1 111 ? 3.082 -3.172 -8.932 1.00 86.56 111 SER A C 1
ATOM 846 O O . SER A 1 111 ? 4.049 -2.482 -9.262 1.00 86.56 111 SER A O 1
ATOM 848 N N . GLY A 1 112 ? 2.433 -3.984 -9.780 1.00 75.50 112 GLY A N 1
ATOM 849 C CA . GLY A 1 112 ? 2.851 -4.259 -11.159 1.00 75.50 112 GLY A CA 1
ATOM 850 C C . GLY A 1 112 ? 4.279 -4.808 -11.257 1.00 75.50 112 GLY A C 1
ATOM 851 O O . GLY A 1 112 ? 4.910 -4.714 -12.306 1.00 75.50 112 GLY A O 1
ATOM 852 N N . ARG 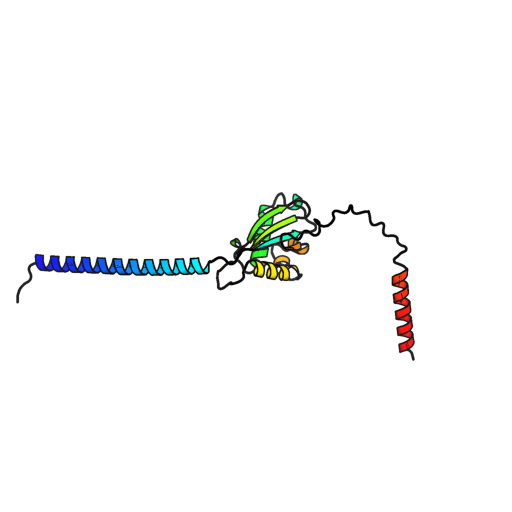A 1 113 ? 4.834 -5.308 -10.145 1.00 77.88 113 ARG A N 1
ATOM 853 C CA . ARG A 1 113 ? 6.221 -5.768 -10.009 1.00 77.88 113 ARG A CA 1
ATOM 854 C C . ARG A 1 113 ? 6.233 -7.251 -9.664 1.00 77.88 113 ARG A C 1
ATOM 856 O O . ARG A 1 113 ? 5.279 -7.761 -9.094 1.00 77.88 113 ARG A O 1
ATOM 863 N N . ALA A 1 114 ? 7.340 -7.925 -9.977 1.00 77.62 114 ALA A N 1
ATOM 864 C CA . ALA A 1 114 ? 7.570 -9.329 -9.615 1.00 77.62 114 ALA A CA 1
ATOM 865 C C . ALA A 1 114 ? 6.460 -10.302 -10.075 1.00 77.62 114 ALA A C 1
ATOM 867 O O . ALA A 1 114 ? 6.205 -11.305 -9.418 1.00 77.62 114 ALA A O 1
ATOM 868 N N . GLY A 1 115 ? 5.797 -10.003 -11.199 1.00 79.31 115 GLY A N 1
ATOM 869 C CA . GLY A 1 115 ? 4.707 -10.828 -11.728 1.00 79.31 115 GLY A CA 1
ATOM 870 C C . GLY A 1 115 ? 3.372 -10.679 -10.989 1.00 79.31 115 GLY A C 1
ATOM 871 O O . GLY A 1 115 ? 2.459 -11.454 -11.250 1.00 79.31 115 GLY A O 1
ATOM 872 N N . ASP A 1 116 ? 3.233 -9.704 -10.086 1.00 84.31 116 ASP A N 1
ATOM 873 C CA . ASP A 1 116 ? 1.964 -9.417 -9.417 1.00 84.31 116 ASP A CA 1
ATOM 874 C C . ASP A 1 116 ? 0.967 -8.769 -10.389 1.00 84.31 116 ASP A C 1
ATOM 876 O O . ASP A 1 116 ? 1.133 -7.619 -10.806 1.00 84.31 116 ASP A O 1
ATOM 880 N N . THR A 1 117 ? -0.074 -9.523 -10.744 1.00 86.56 117 THR A N 1
ATOM 881 C CA . THR A 1 117 ? -1.150 -9.100 -11.651 1.00 86.56 117 THR A CA 1
ATOM 882 C C . THR A 1 117 ? -2.431 -8.703 -10.915 1.00 86.56 117 THR A C 1
ATOM 884 O O . THR A 1 117 ? -3.477 -8.564 -11.551 1.00 86.56 117 THR A O 1
ATOM 887 N N . ARG A 1 118 ? -2.405 -8.581 -9.580 1.00 90.94 118 ARG A N 1
ATOM 888 C CA . ARG A 1 118 ? -3.596 -8.228 -8.794 1.00 90.94 118 ARG A CA 1
ATOM 889 C C . ARG A 1 118 ? -3.932 -6.753 -8.992 1.00 90.94 118 ARG A C 1
ATOM 891 O O . ARG A 1 118 ? -3.085 -5.882 -8.799 1.00 90.94 118 ARG A O 1
ATOM 898 N N . ASP A 1 119 ? -5.180 -6.470 -9.354 1.00 90.50 119 ASP A N 1
ATOM 899 C CA . ASP A 1 119 ? -5.705 -5.106 -9.371 1.00 90.50 119 ASP A CA 1
ATOM 900 C C . ASP A 1 119 ? -6.093 -4.637 -7.961 1.00 90.50 119 ASP A C 1
ATOM 902 O O . ASP A 1 119 ? -6.080 -5.404 -6.994 1.00 90.50 119 ASP A O 1
ATOM 906 N N . GLY A 1 120 ? -6.430 -3.354 -7.810 1.00 90.69 120 GLY A N 1
ATOM 907 C CA . GLY A 1 120 ? -6.775 -2.802 -6.504 1.00 90.69 120 GLY A CA 1
ATOM 908 C C . GLY A 1 120 ? -7.958 -3.524 -5.852 1.00 90.69 120 GLY A C 1
ATOM 909 O O . GLY A 1 120 ? -7.969 -3.711 -4.636 1.00 90.69 120 GLY A O 1
ATOM 910 N N . ALA A 1 121 ? -8.946 -3.955 -6.642 1.00 91.50 121 ALA A N 1
ATOM 911 C CA . ALA A 1 121 ? -10.128 -4.642 -6.132 1.00 91.50 121 ALA A CA 1
ATOM 912 C C . ALA A 1 121 ? -9.780 -6.036 -5.586 1.00 91.50 121 ALA A C 1
ATOM 914 O O . ALA A 1 121 ? -10.225 -6.397 -4.493 1.00 91.50 121 ALA A O 1
ATOM 915 N N . ALA A 1 122 ? -8.942 -6.790 -6.301 1.00 92.56 122 ALA A N 1
ATOM 916 C CA . ALA A 1 122 ? -8.409 -8.067 -5.850 1.00 92.56 122 ALA A CA 1
ATOM 917 C C . ALA A 1 122 ? -7.595 -7.906 -4.559 1.00 92.56 122 ALA A C 1
ATOM 919 O O . ALA A 1 122 ? -7.814 -8.662 -3.613 1.00 92.56 122 ALA A O 1
ATOM 920 N N . LEU A 1 123 ? -6.739 -6.879 -4.485 1.00 93.81 123 LEU A N 1
ATOM 921 C CA . LEU A 1 123 ? -5.969 -6.557 -3.280 1.00 93.81 123 LEU A CA 1
ATOM 922 C C . LEU A 1 123 ? -6.875 -6.225 -2.086 1.00 93.81 123 LEU A C 1
ATOM 924 O O . LEU A 1 123 ? -6.615 -6.668 -0.969 1.00 93.81 123 LEU A O 1
ATOM 928 N N . LEU A 1 124 ? -7.953 -5.467 -2.301 1.00 93.69 124 LEU A N 1
ATOM 929 C CA . LEU A 1 124 ? -8.894 -5.115 -1.237 1.00 93.69 124 LEU A CA 1
ATOM 930 C C . LEU A 1 124 ? -9.676 -6.339 -0.734 1.00 93.69 124 LEU A C 1
ATOM 932 O O . LEU A 1 124 ? -9.906 -6.462 0.470 1.00 93.69 124 LEU A O 1
ATOM 936 N N . ARG A 1 125 ? -10.064 -7.250 -1.636 1.00 93.19 125 ARG A N 1
ATOM 937 C CA . ARG A 1 125 ? -10.729 -8.513 -1.280 1.00 93.19 125 ARG A CA 1
ATOM 938 C C . ARG A 1 125 ? -9.813 -9.404 -0.445 1.00 93.19 125 ARG A C 1
ATOM 940 O O . ARG A 1 125 ? -10.217 -9.829 0.632 1.00 93.19 125 ARG A O 1
ATOM 947 N N . GLU A 1 126 ? -8.583 -9.618 -0.907 1.00 94.06 126 GLU A N 1
ATOM 948 C CA . GLU A 1 126 ? -7.571 -10.399 -0.188 1.00 94.06 126 GLU A CA 1
ATOM 949 C C . GLU A 1 126 ? -7.296 -9.795 1.195 1.00 94.06 126 GLU A C 1
ATOM 951 O O . GLU A 1 126 ? -7.255 -10.499 2.201 1.00 94.06 126 GLU A O 1
ATOM 956 N N . LEU A 1 127 ? -7.205 -8.465 1.284 1.00 93.81 127 LEU A N 1
ATOM 957 C CA . LEU A 1 127 ? -7.061 -7.790 2.568 1.00 93.81 127 LEU A CA 1
ATOM 958 C C . LEU A 1 127 ? -8.260 -8.045 3.496 1.00 93.81 127 LEU A C 1
ATOM 960 O O . LEU A 1 127 ? -8.078 -8.229 4.700 1.00 93.81 127 LEU A O 1
ATOM 964 N N . GLY A 1 128 ? -9.479 -8.071 2.956 1.00 91.94 128 GLY A N 1
ATOM 965 C CA . GLY A 1 128 ? -10.691 -8.403 3.708 1.00 91.94 128 GLY A CA 1
ATOM 966 C C . GLY A 1 128 ? -10.653 -9.808 4.300 1.00 91.94 128 GLY A C 1
ATOM 967 O O . GLY A 1 128 ? -10.973 -9.979 5.476 1.00 91.94 128 GLY A O 1
ATOM 968 N N . GLU A 1 129 ? -10.184 -10.789 3.528 1.00 91.88 129 GLU A N 1
ATOM 969 C CA . GLU A 1 129 ? -9.973 -12.164 3.998 1.00 91.88 129 GLU A CA 1
ATOM 970 C C . GLU A 1 129 ? -8.967 -12.205 5.161 1.00 91.88 129 GLU A C 1
ATOM 972 O O . GLU A 1 129 ? -9.217 -12.855 6.179 1.00 91.88 129 GLU A O 1
ATOM 977 N N . GLN A 1 130 ? -7.880 -11.427 5.076 1.00 91.75 130 GLN A N 1
ATOM 978 C CA . GLN A 1 130 ? -6.905 -11.307 6.165 1.00 91.75 130 GLN A CA 1
ATOM 979 C C . GLN A 1 130 ? -7.534 -10.715 7.437 1.00 91.75 130 GLN A C 1
ATOM 981 O O . GLN A 1 130 ? -7.332 -11.241 8.531 1.00 91.75 130 GLN A O 1
ATOM 986 N N . PHE A 1 131 ? -8.333 -9.649 7.343 1.00 89.50 131 PHE A N 1
ATOM 987 C CA . PHE A 1 131 ? -8.978 -9.070 8.531 1.00 89.50 131 PHE A CA 1
ATOM 988 C C . PHE A 1 131 ? -10.066 -9.965 9.143 1.00 89.50 131 PHE A C 1
ATOM 990 O O . PHE A 1 131 ? -10.339 -9.819 10.338 1.00 89.50 131 PHE A O 1
ATOM 997 N N . GLY A 1 132 ? -10.631 -10.903 8.377 1.00 86.19 132 GLY A N 1
ATOM 998 C CA . GLY A 1 132 ? -11.574 -11.911 8.870 1.00 86.19 132 GLY A CA 1
ATOM 999 C C . GLY A 1 132 ? -10.938 -13.012 9.728 1.00 86.19 132 GLY A C 1
ATOM 1000 O O . GLY A 1 132 ? -11.628 -13.628 10.535 1.00 86.19 132 GLY A O 1
ATOM 1001 N N . SER A 1 133 ? -9.626 -13.240 9.605 1.00 88.00 133 SER A N 1
ATOM 1002 C CA . SER A 1 133 ? -8.896 -14.228 10.408 1.00 88.00 133 SER A CA 1
ATOM 1003 C C . SER A 1 133 ? -8.214 -13.580 11.611 1.00 88.00 133 SER A C 1
ATOM 1005 O O . SER A 1 133 ? -7.570 -12.539 11.477 1.00 88.00 133 SER A O 1
ATOM 1007 N N . CYS A 1 134 ? -8.304 -14.214 12.786 1.00 84.50 134 CYS A N 1
ATOM 1008 C CA . CYS A 1 134 ? -7.602 -13.784 14.000 1.00 84.50 134 CYS A CA 1
ATOM 1009 C C . CYS A 1 134 ? -6.078 -13.977 13.919 1.00 84.50 134 CYS A C 1
ATOM 1011 O O . CYS A 1 134 ? -5.346 -13.271 14.610 1.00 84.50 134 CYS A O 1
ATOM 1013 N N . ASP A 1 135 ? -5.604 -14.898 13.073 1.00 86.69 135 ASP A N 1
ATOM 1014 C CA . ASP A 1 135 ? -4.184 -15.263 12.961 1.00 86.69 135 ASP A CA 1
ATOM 1015 C C . ASP A 1 135 ? -3.469 -14.591 11.777 1.00 86.69 135 ASP A C 1
ATOM 1017 O O . ASP A 1 135 ? -2.394 -15.006 11.343 1.00 86.69 135 ASP A O 1
ATOM 1021 N N . SER A 1 136 ? -4.071 -13.545 11.219 1.00 89.56 136 SER A N 1
ATOM 1022 C CA . SER A 1 136 ? -3.557 -12.887 10.026 1.00 89.56 136 SER A CA 1
ATOM 1023 C C . SER A 1 136 ? -2.354 -11.975 10.308 1.00 89.56 136 SER A C 1
ATOM 1025 O O . SER A 1 136 ? -2.184 -11.466 11.426 1.00 89.56 136 SER A O 1
ATOM 1027 N N . PRO A 1 137 ? -1.517 -11.688 9.292 1.00 88.94 137 PRO A N 1
ATOM 1028 C CA . PRO A 1 137 ? -0.387 -10.771 9.414 1.00 88.94 137 PRO A CA 1
ATOM 1029 C C . PRO A 1 137 ? -0.709 -9.407 10.054 1.00 88.94 137 PRO A C 1
ATOM 1031 O O . PRO A 1 137 ? 0.069 -8.989 10.918 1.00 88.94 137 PRO A O 1
ATOM 1034 N N . PRO A 1 138 ? -1.824 -8.704 9.737 1.00 88.06 138 PRO A N 1
ATOM 1035 C CA . PRO A 1 138 ? -2.126 -7.436 10.400 1.00 88.06 138 PRO A CA 1
ATOM 1036 C C . PRO A 1 138 ? -2.379 -7.611 11.905 1.00 88.06 138 PRO A C 1
ATOM 1038 O O . PRO A 1 138 ? -2.031 -6.717 12.674 1.00 88.06 138 PRO A O 1
ATOM 1041 N N . ARG A 1 139 ? -2.910 -8.764 12.339 1.00 90.56 139 ARG A N 1
ATOM 1042 C CA . ARG A 1 139 ? -3.213 -9.075 13.747 1.00 90.56 139 ARG A CA 1
ATOM 1043 C C . ARG A 1 139 ? -2.043 -9.667 14.534 1.00 90.56 139 ARG A C 1
ATOM 1045 O O . ARG A 1 139 ? -2.044 -9.576 15.756 1.00 90.56 139 ARG A O 1
ATOM 1052 N N . ARG A 1 140 ? -1.020 -10.220 13.877 1.00 89.50 140 ARG A N 1
ATOM 1053 C CA . ARG A 1 140 ? 0.219 -10.688 14.542 1.00 89.50 140 ARG A CA 1
ATOM 1054 C C . ARG A 1 140 ? 1.352 -9.662 14.501 1.00 89.50 140 ARG A C 1
ATOM 1056 O O . ARG A 1 140 ? 2.249 -9.699 15.343 1.00 89.50 140 ARG A O 1
ATOM 1063 N N . GLY A 1 141 ? 1.320 -8.767 13.518 1.00 85.88 141 GLY A N 1
ATOM 1064 C CA . GLY A 1 141 ? 2.416 -7.869 13.183 1.00 85.88 141 GLY A CA 1
ATOM 1065 C C . GLY A 1 141 ? 2.503 -6.581 14.015 1.00 85.88 141 GLY A C 1
ATOM 1066 O O . GLY A 1 141 ? 1.875 -6.442 15.064 1.00 85.88 141 GLY A O 1
ATOM 1067 N N . PRO A 1 142 ? 3.268 -5.585 13.528 1.00 83.62 142 PRO A N 1
ATOM 1068 C CA . PRO A 1 142 ? 3.468 -4.301 14.210 1.00 83.62 142 PRO A CA 1
ATOM 1069 C C . PRO A 1 142 ? 2.179 -3.503 14.443 1.00 83.62 142 PRO A C 1
ATOM 1071 O O . PRO A 1 142 ? 2.131 -2.659 15.330 1.00 83.62 142 PRO A O 1
ATOM 1074 N N . PHE A 1 143 ? 1.145 -3.763 13.639 1.00 89.75 143 PHE A N 1
ATOM 1075 C CA . PHE A 1 143 ? -0.161 -3.112 13.729 1.00 89.75 143 PHE A CA 1
ATOM 1076 C C . PHE A 1 143 ? -1.160 -3.882 14.614 1.00 89.75 143 PHE A C 1
ATOM 1078 O O . PHE A 1 143 ? -2.303 -3.457 14.742 1.00 89.75 143 PHE A O 1
ATOM 1085 N N . ARG A 1 144 ? -0.742 -4.984 15.259 1.00 90.94 144 ARG A N 1
ATOM 1086 C CA . ARG A 1 144 ? -1.625 -5.907 15.997 1.00 90.94 144 ARG A CA 1
ATOM 1087 C C . ARG A 1 144 ? -2.554 -5.243 17.005 1.00 90.94 144 ARG A C 1
ATOM 1089 O O . ARG A 1 144 ? -3.705 -5.643 17.120 1.00 90.94 144 ARG A O 1
ATOM 1096 N N . GLU A 1 145 ? -2.043 -4.239 17.714 1.00 90.06 145 GLU A N 1
ATOM 1097 C CA . GLU A 1 145 ? -2.766 -3.541 18.776 1.00 90.06 145 GLU A CA 1
ATOM 1098 C C . GLU A 1 145 ? -4.037 -2.882 18.229 1.00 90.06 145 GLU A C 1
ATOM 1100 O O . GLU A 1 145 ? -5.122 -3.073 18.766 1.00 90.06 145 GLU A O 1
ATOM 1105 N N . TYR A 1 146 ? -3.913 -2.205 17.090 1.00 90.81 146 TYR A N 1
ATOM 1106 C CA . TYR A 1 146 ? -5.037 -1.584 16.399 1.00 90.81 146 TYR A CA 1
ATOM 1107 C C . TYR A 1 146 ? -5.817 -2.594 15.549 1.00 90.81 146 TYR A C 1
ATOM 1109 O O . TYR A 1 146 ? -7.031 -2.489 15.409 1.00 90.81 146 TYR A O 1
ATOM 1117 N N . ALA A 1 147 ? -5.141 -3.592 14.975 1.00 90.00 147 ALA A N 1
ATOM 1118 C CA . ALA A 1 147 ? -5.778 -4.579 14.111 1.00 90.00 147 ALA A CA 1
ATOM 1119 C C . ALA A 1 147 ? -6.792 -5.452 14.863 1.00 90.00 147 ALA A C 1
ATOM 1121 O O . ALA A 1 147 ? -7.809 -5.838 14.284 1.00 90.00 147 ALA A O 1
ATOM 1122 N N . ALA A 1 148 ? -6.528 -5.751 16.140 1.00 88.12 148 ALA A N 1
ATOM 1123 C CA . ALA A 1 148 ? -7.351 -6.619 16.979 1.00 88.12 148 ALA A CA 1
ATOM 1124 C C . ALA A 1 148 ? -8.826 -6.187 17.014 1.00 88.12 148 ALA A C 1
ATOM 1126 O O . ALA A 1 148 ? -9.721 -7.021 16.882 1.00 88.12 148 ALA A O 1
ATOM 1127 N N . SER A 1 149 ? -9.077 -4.884 17.102 1.00 88.44 149 SER A N 1
ATOM 1128 C CA . SER A 1 149 ? -10.413 -4.293 17.134 1.00 88.44 149 SER A CA 1
ATOM 1129 C C . SER A 1 149 ? -10.818 -3.658 15.804 1.00 88.44 149 SER A C 1
ATOM 1131 O O . SER A 1 149 ? -11.739 -2.844 15.769 1.00 88.44 149 SER A O 1
ATOM 1133 N N . SER A 1 150 ? -10.120 -3.976 14.714 1.00 90.94 150 SER A N 1
ATOM 1134 C CA . SER A 1 150 ? -10.370 -3.348 13.421 1.00 90.94 150 SER A CA 1
ATOM 1135 C C . SER A 1 150 ? -11.291 -4.157 12.514 1.00 90.94 150 SER A C 1
ATOM 1137 O O . SER A 1 150 ? -11.273 -5.390 12.510 1.00 90.94 150 SER A O 1
ATOM 1139 N N . GLU A 1 151 ? -12.064 -3.429 11.717 1.00 91.19 151 GLU A N 1
ATOM 1140 C CA . GLU A 1 151 ? -12.944 -3.943 10.680 1.00 91.19 151 GLU A CA 1
ATOM 1141 C C . GLU A 1 151 ? -12.640 -3.252 9.345 1.00 91.19 151 GLU A C 1
ATOM 1143 O O . GLU A 1 151 ? -12.539 -2.021 9.272 1.00 91.19 151 GLU A O 1
ATOM 1148 N N . LEU A 1 152 ? -12.520 -4.043 8.274 1.00 91.38 152 LEU A N 1
ATOM 1149 C CA . LEU A 1 152 ? -12.385 -3.535 6.913 1.00 91.38 152 LEU A CA 1
ATOM 1150 C C . LEU A 1 152 ? -13.767 -3.375 6.265 1.00 91.38 152 LEU A C 1
ATOM 1152 O O . LEU A 1 152 ? -14.586 -4.290 6.267 1.00 91.38 152 LEU A O 1
ATOM 1156 N N . ARG A 1 153 ? -14.013 -2.213 5.661 1.00 87.25 153 ARG A N 1
ATOM 1157 C CA . ARG A 1 153 ? -15.222 -1.890 4.900 1.00 87.25 153 ARG A CA 1
ATOM 1158 C C . ARG A 1 153 ? -14.849 -1.383 3.509 1.00 87.25 153 ARG A C 1
ATOM 1160 O O . ARG A 1 153 ? -13.837 -0.705 3.322 1.00 87.25 153 ARG A O 1
ATOM 1167 N N . ALA A 1 154 ? -15.708 -1.662 2.533 1.00 77.56 154 ALA A N 1
ATOM 1168 C CA . ALA A 1 154 ? -15.630 -1.007 1.233 1.00 77.56 154 ALA A CA 1
ATOM 1169 C C . ALA A 1 154 ? -15.910 0.497 1.389 1.00 77.56 154 ALA A C 1
ATOM 1171 O O . ALA A 1 154 ? -16.792 0.904 2.156 1.00 77.56 154 ALA A O 1
ATOM 1172 N N . LYS A 1 155 ? -15.172 1.343 0.663 1.00 69.44 155 LYS A N 1
ATOM 1173 C CA . LYS A 1 155 ? -15.417 2.789 0.672 1.00 69.44 155 LYS A CA 1
ATOM 1174 C C . LYS A 1 155 ? -16.828 3.076 0.145 1.00 69.44 155 LYS A C 1
ATOM 1176 O O . LYS A 1 155 ? -17.195 2.621 -0.930 1.00 69.44 155 LYS A O 1
ATOM 1181 N N . GLY A 1 156 ? -17.613 3.831 0.915 1.00 63.66 156 GLY A N 1
ATOM 1182 C CA . GLY A 1 156 ? -19.019 4.133 0.609 1.00 63.66 156 GLY A CA 1
ATOM 1183 C C . GLY A 1 156 ? -20.037 3.263 1.356 1.00 63.66 156 GLY A C 1
ATOM 1184 O O . GLY A 1 156 ? -21.209 3.622 1.394 1.00 63.66 156 GLY A O 1
ATOM 1185 N N . TYR A 1 157 ? -19.603 2.187 2.021 1.00 51.12 157 TYR A N 1
ATOM 1186 C CA . TYR A 1 157 ? -20.447 1.460 2.966 1.00 51.12 157 TYR A CA 1
ATOM 1187 C C . TYR A 1 157 ? -20.342 2.111 4.352 1.00 51.12 157 TYR A C 1
ATOM 1189 O O . TYR A 1 157 ? -19.382 1.889 5.092 1.00 51.12 157 TYR A O 1
ATOM 1197 N N . ASP A 1 158 ? -21.318 2.953 4.689 1.00 54.66 158 ASP A N 1
ATOM 1198 C CA . ASP A 1 158 ? -21.481 3.515 6.030 1.00 54.66 158 ASP A CA 1
ATOM 1199 C C . ASP A 1 158 ? -22.806 2.989 6.605 1.00 54.66 158 ASP A C 1
ATOM 1201 O O . ASP A 1 158 ? -23.870 3.524 6.281 1.00 54.66 158 ASP A O 1
ATOM 1205 N N . PRO A 1 159 ? -22.797 1.939 7.449 1.00 51.09 159 PRO A N 1
ATOM 1206 C CA . PRO A 1 159 ? -24.028 1.449 8.067 1.00 51.09 159 PRO A CA 1
ATOM 1207 C C . PRO A 1 159 ? -24.657 2.494 9.007 1.00 51.09 159 PRO A C 1
ATOM 1209 O O . PRO A 1 159 ? -25.787 2.314 9.437 1.00 51.09 159 PRO A O 1
ATOM 1212 N N . GLY A 1 160 ? -23.949 3.594 9.311 1.00 48.12 160 GLY A N 1
ATOM 1213 C CA . GLY A 1 160 ? -24.461 4.736 10.072 1.00 48.12 160 GLY A CA 1
ATOM 1214 C C . GLY A 1 160 ? -25.090 5.860 9.238 1.00 48.12 160 GLY A C 1
ATOM 1215 O O . GLY A 1 160 ? -25.665 6.773 9.825 1.00 48.12 160 GLY A O 1
ATOM 1216 N N . ALA A 1 161 ? -25.002 5.829 7.901 1.00 45.12 161 ALA A N 1
ATOM 1217 C CA . ALA A 1 161 ? -25.728 6.781 7.048 1.00 45.12 161 ALA A CA 1
ATOM 1218 C C . ALA A 1 161 ? -27.198 6.364 6.852 1.00 45.12 161 ALA A C 1
ATOM 1220 O O . ALA A 1 161 ? -28.070 7.213 6.664 1.00 45.12 161 ALA A O 1
ATOM 1221 N N . ALA A 1 162 ? -27.491 5.067 6.975 1.00 45.59 162 ALA A N 1
ATOM 1222 C CA . ALA A 1 162 ? -28.843 4.566 7.157 1.00 45.59 162 ALA A CA 1
ATOM 1223 C C . ALA A 1 162 ? -29.189 4.611 8.655 1.00 45.59 162 ALA A C 1
ATOM 1225 O O . ALA A 1 162 ? -28.764 3.764 9.430 1.00 45.59 162 ALA A O 1
ATOM 1226 N N . ALA A 1 163 ? -29.970 5.616 9.052 1.00 43.62 163 ALA A N 1
ATOM 1227 C CA . ALA A 1 163 ? -30.581 5.753 10.375 1.00 43.62 163 ALA A CA 1
ATOM 1228 C C . ALA A 1 163 ? -29.620 6.009 11.558 1.00 43.62 163 ALA A C 1
ATOM 1230 O O . ALA A 1 163 ? -29.430 5.175 12.445 1.00 43.62 163 ALA A O 1
ATOM 1231 N N . ALA A 1 164 ? -29.203 7.270 11.705 1.00 39.34 164 ALA A N 1
ATOM 1232 C CA . ALA A 1 164 ? -29.100 7.884 13.028 1.00 39.34 164 ALA A CA 1
ATOM 1233 C C . ALA A 1 164 ? -30.508 7.978 13.659 1.00 39.34 164 ALA A C 1
ATOM 1235 O O . ALA A 1 164 ? -31.087 9.054 13.780 1.00 39.34 164 ALA A O 1
ATOM 1236 N N . GLN A 1 165 ? -31.102 6.839 14.021 1.00 44.91 165 GLN A N 1
ATOM 1237 C CA . GLN A 1 165 ? -32.194 6.846 14.984 1.00 44.91 165 GLN A CA 1
ATOM 1238 C C . GLN A 1 165 ? -31.590 7.176 16.353 1.00 44.91 165 GLN A C 1
ATOM 1240 O O . GLN A 1 165 ? -30.550 6.607 16.709 1.00 44.91 165 GLN A O 1
ATOM 1245 N N . PRO A 1 166 ? -32.198 8.083 17.136 1.00 39.84 166 PRO A N 1
ATOM 1246 C CA . PRO A 1 166 ? -31.782 8.290 18.512 1.00 39.84 166 PRO A CA 1
ATOM 1247 C C . PRO A 1 166 ? -31.886 6.943 19.222 1.00 39.84 166 PRO A C 1
ATOM 1249 O O . PRO A 1 166 ? -32.974 6.371 19.320 1.00 39.84 166 PRO A O 1
ATOM 1252 N N . ARG A 1 167 ? -30.746 6.410 19.677 1.00 47.75 167 ARG A N 1
ATOM 1253 C CA . ARG A 1 167 ? -30.714 5.213 20.514 1.00 47.75 167 ARG A CA 1
ATOM 1254 C C . ARG A 1 167 ? -31.538 5.520 21.758 1.00 47.75 167 ARG A C 1
ATOM 1256 O O . ARG A 1 167 ? -31.065 6.197 22.668 1.00 47.75 167 ARG A O 1
ATOM 1263 N N . ARG A 1 168 ? -32.788 5.055 21.781 1.00 43.66 168 ARG A N 1
ATOM 1264 C CA . ARG A 1 168 ? -33.538 4.957 23.029 1.00 43.66 168 ARG A CA 1
ATOM 1265 C C . ARG A 1 168 ? -32.728 4.035 23.942 1.00 43.66 168 ARG A C 1
ATOM 1267 O O . ARG A 1 168 ? -32.253 3.007 23.454 1.00 43.66 168 ARG A O 1
ATOM 1274 N N . PRO A 1 169 ? -32.536 4.384 25.222 1.00 43.19 169 PRO A N 1
ATOM 1275 C CA . PRO A 1 169 ? -31.922 3.469 26.165 1.00 43.19 169 PRO A CA 1
ATOM 1276 C C . PRO A 1 169 ? -32.752 2.187 26.159 1.00 43.19 169 PRO A C 1
ATOM 1278 O O . PRO A 1 169 ? -33.944 2.204 26.468 1.00 43.19 169 PRO A O 1
ATOM 1281 N N . THR A 1 170 ? -32.137 1.087 25.735 1.00 52.00 170 THR A N 1
ATOM 1282 C CA . THR A 1 170 ? -32.695 -0.251 25.885 1.00 52.00 170 THR A CA 1
ATOM 1283 C C . THR A 1 170 ? -32.761 -0.532 27.378 1.00 52.00 170 THR A C 1
ATOM 1285 O O . THR A 1 170 ? -31.789 -0.981 27.982 1.00 52.00 170 THR A O 1
ATOM 1288 N N . MET A 1 171 ? -33.897 -0.206 27.994 1.00 47.41 171 MET A N 1
ATOM 1289 C CA . MET A 1 171 ? -34.264 -0.792 29.271 1.00 47.41 171 MET A CA 1
ATOM 1290 C C . MET A 1 171 ? -34.512 -2.272 29.004 1.00 47.41 171 MET A C 1
ATOM 1292 O O . MET A 1 171 ? -35.536 -2.650 28.441 1.00 47.41 171 MET A O 1
ATOM 1296 N N . PHE A 1 172 ? -33.532 -3.101 29.349 1.00 40.53 172 PHE A N 1
ATOM 1297 C CA . PHE A 1 172 ? -33.710 -4.541 29.408 1.00 40.53 172 PHE A CA 1
ATOM 1298 C C . PHE A 1 172 ? -34.777 -4.835 30.467 1.00 40.53 172 PHE A C 1
ATOM 1300 O O . PHE A 1 172 ? -34.530 -4.691 31.663 1.00 40.53 172 PHE A O 1
ATOM 1307 N N . SER A 1 173 ? -35.987 -5.206 30.043 1.00 48.91 173 SER A N 1
ATOM 1308 C CA . SER A 1 173 ? -36.996 -5.723 30.962 1.00 48.91 173 SER A CA 1
ATOM 1309 C C . SER A 1 173 ? -36.641 -7.169 31.300 1.00 48.91 173 SER A C 1
ATOM 1311 O O . SER A 1 173 ? -36.741 -8.050 30.445 1.00 48.91 173 SER A O 1
ATOM 1313 N N . ALA A 1 174 ? -36.267 -7.415 32.554 1.00 51.44 174 ALA A N 1
ATOM 1314 C CA . ALA A 1 174 ? -35.900 -8.729 33.088 1.00 51.44 174 ALA A CA 1
ATOM 1315 C C . ALA A 1 174 ? -36.994 -9.819 32.957 1.00 51.44 174 ALA A C 1
ATOM 1317 O O . ALA A 1 174 ? -36.735 -10.979 33.247 1.00 51.44 174 ALA A O 1
ATOM 1318 N N . GLY A 1 175 ? -38.210 -9.479 32.511 1.00 50.59 175 GLY A N 1
ATOM 1319 C CA . GLY A 1 175 ? -39.324 -10.422 32.370 1.00 50.59 175 GLY A CA 1
ATOM 1320 C C . GLY A 1 175 ? -39.343 -11.254 31.080 1.00 50.59 175 GLY A C 1
ATOM 1321 O O . GLY A 1 175 ? -40.072 -12.236 31.028 1.00 50.59 175 GLY A O 1
ATOM 1322 N N . ALA A 1 176 ? -38.567 -10.900 30.047 1.00 48.84 176 ALA A N 1
ATOM 1323 C CA . ALA A 1 176 ? -38.645 -11.569 28.738 1.00 48.84 176 ALA A CA 1
ATOM 1324 C C . ALA A 1 176 ? -37.657 -12.740 28.552 1.00 48.84 176 ALA A C 1
ATOM 1326 O O . ALA A 1 176 ? -37.755 -13.464 27.570 1.00 48.84 176 ALA A O 1
ATOM 1327 N N . GLN A 1 177 ? -36.717 -12.949 29.483 1.00 49.50 177 GLN A N 1
ATOM 1328 C CA . GLN A 1 177 ? -35.779 -14.085 29.439 1.00 49.50 177 GLN A CA 1
ATOM 1329 C C . GLN A 1 177 ? -36.314 -15.355 30.118 1.00 49.50 177 GLN A C 1
ATOM 1331 O O . GLN A 1 177 ? -35.667 -16.396 30.051 1.00 49.50 177 GLN A O 1
ATOM 1336 N N . ALA A 1 178 ? -37.482 -15.299 30.763 1.00 48.19 178 ALA A N 1
ATOM 1337 C CA . ALA A 1 178 ? -38.021 -16.447 31.488 1.00 48.19 178 ALA A CA 1
ATOM 1338 C C . ALA A 1 178 ? -38.689 -17.494 30.577 1.00 48.19 178 ALA A C 1
ATOM 1340 O O . ALA A 1 178 ? -38.822 -18.642 30.986 1.00 48.19 178 ALA A O 1
ATOM 1341 N N . THR A 1 179 ? -39.100 -17.135 29.356 1.00 51.12 179 THR A N 1
ATOM 1342 C CA . THR A 1 179 ? -39.867 -18.050 28.494 1.00 51.12 179 THR A CA 1
ATOM 1343 C C . THR A 1 179 ? -38.997 -18.945 27.611 1.00 51.12 179 THR A C 1
ATOM 1345 O O . THR A 1 179 ? -39.365 -20.094 27.410 1.00 51.12 179 THR A O 1
ATOM 1348 N N . ASP A 1 180 ? -37.822 -18.490 27.161 1.00 45.66 180 ASP A N 1
ATOM 1349 C CA . ASP A 1 180 ? -36.925 -19.319 26.325 1.00 45.66 180 ASP A CA 1
ATOM 1350 C C . ASP A 1 180 ? -36.107 -20.334 27.142 1.00 45.66 180 ASP A C 1
ATOM 1352 O O . ASP A 1 180 ? -35.816 -21.436 26.677 1.00 45.66 180 ASP A O 1
ATOM 1356 N N . ALA A 1 181 ? -35.759 -20.004 28.389 1.00 53.00 181 ALA A N 1
ATOM 1357 C CA . ALA A 1 181 ? -35.037 -20.933 29.259 1.00 53.00 181 ALA A CA 1
ATOM 1358 C C . ALA A 1 181 ? -35.931 -22.081 29.765 1.00 53.00 181 ALA A C 1
ATOM 1360 O O . ALA A 1 181 ? -35.433 -23.170 30.011 1.00 53.00 181 ALA A O 1
ATOM 1361 N N . ALA A 1 182 ? -37.243 -21.860 29.903 1.00 52.88 182 ALA A N 1
ATOM 1362 C CA . ALA A 1 182 ? -38.172 -22.903 30.340 1.00 52.88 182 ALA A CA 1
ATOM 1363 C C . ALA A 1 182 ? -38.440 -23.944 29.238 1.00 52.88 182 ALA A C 1
ATOM 1365 O O . ALA A 1 182 ? -38.442 -25.138 29.519 1.00 52.88 182 ALA A O 1
ATOM 1366 N N . LEU A 1 183 ? -38.575 -23.500 27.981 1.00 53.78 183 LEU A N 1
ATOM 1367 C CA . LEU A 1 183 ? -38.794 -24.379 26.823 1.00 53.78 183 LEU A CA 1
ATOM 1368 C C . LEU A 1 183 ? -37.621 -25.339 26.575 1.00 53.78 183 LEU A C 1
ATOM 1370 O O . LEU A 1 183 ? -37.830 -26.502 26.252 1.00 53.78 183 LEU A O 1
ATOM 1374 N N . THR A 1 184 ? -36.386 -24.879 26.790 1.00 59.03 184 THR A N 1
ATOM 1375 C CA . THR A 1 184 ? -35.189 -25.708 26.566 1.00 59.03 184 THR A CA 1
ATOM 1376 C C . THR A 1 184 ? -34.960 -26.760 27.649 1.00 59.03 184 THR A C 1
ATOM 1378 O O . THR A 1 184 ? -34.307 -27.761 27.377 1.00 59.03 184 THR A O 1
ATOM 1381 N N . VAL A 1 185 ? -35.490 -26.577 28.863 1.00 60.00 185 VAL A N 1
ATOM 1382 C CA . VAL A 1 185 ? -35.331 -27.562 29.946 1.00 60.00 185 VAL A CA 1
ATOM 1383 C C . VAL A 1 185 ? -36.361 -28.689 29.828 1.00 60.00 185 VAL A C 1
ATOM 1385 O O . VAL A 1 185 ? -35.975 -29.846 29.969 1.00 60.00 185 VAL A O 1
ATOM 1388 N N . GLU A 1 186 ? -37.620 -28.393 29.482 1.00 59.56 186 GLU A N 1
ATOM 1389 C CA . GLU A 1 186 ? -38.645 -29.434 29.266 1.00 59.56 186 GLU A CA 1
ATOM 1390 C C . GLU A 1 186 ? -38.305 -30.358 28.082 1.00 59.56 186 GLU A C 1
ATOM 1392 O O . GLU A 1 186 ? -38.482 -31.573 28.182 1.00 59.56 186 GLU A O 1
ATOM 1397 N N . GLU A 1 187 ? -37.756 -29.821 26.985 1.00 61.25 187 GLU A N 1
ATOM 1398 C CA . GLU A 1 187 ? -37.313 -30.638 25.843 1.00 61.25 187 GLU A CA 1
ATOM 1399 C C . GLU A 1 187 ? -36.134 -31.561 26.204 1.00 61.25 187 GLU A C 1
ATOM 1401 O O . GLU A 1 187 ? -36.051 -32.690 25.717 1.00 61.25 187 GLU A O 1
ATOM 1406 N N . ILE A 1 188 ? -35.234 -31.116 27.090 1.00 63.41 188 ILE A N 1
ATOM 1407 C CA . ILE A 1 188 ? -34.112 -31.936 27.568 1.00 63.41 188 ILE A CA 1
ATOM 1408 C C . ILE A 1 188 ? -34.604 -33.030 28.525 1.00 63.41 188 ILE A C 1
ATOM 1410 O O . ILE A 1 188 ? -34.107 -34.154 28.462 1.00 63.41 188 ILE A O 1
ATOM 1414 N N . GLU A 1 189 ? -35.581 -32.743 29.389 1.00 61.88 189 GLU A N 1
ATOM 1415 C CA . GLU A 1 189 ? -36.138 -33.740 30.312 1.00 61.88 189 GLU A CA 1
ATOM 1416 C C . GLU A 1 189 ? -36.885 -34.863 29.573 1.00 61.88 189 GLU A C 1
ATOM 1418 O O . GLU A 1 189 ? -36.693 -36.033 29.909 1.00 61.88 189 GLU A O 1
ATOM 1423 N N . GLN A 1 190 ? -37.634 -34.546 28.509 1.00 65.06 190 GLN A N 1
ATOM 1424 C CA . GLN A 1 190 ? -38.315 -35.559 27.687 1.00 65.06 190 GLN A CA 1
ATOM 1425 C C . GLN A 1 190 ? -37.335 -36.487 26.953 1.00 65.06 190 GLN A C 1
ATOM 1427 O O . GLN A 1 190 ? -37.533 -37.702 26.930 1.00 65.06 190 GLN A O 1
ATOM 1432 N N . LEU A 1 191 ? -36.233 -35.948 26.422 1.00 62.38 191 LEU A N 1
ATOM 1433 C CA . LEU A 1 191 ? -35.196 -36.749 25.759 1.00 62.38 191 LEU A CA 1
ATOM 1434 C C . LEU A 1 191 ? -34.464 -37.702 26.720 1.00 62.38 191 LEU A C 1
ATOM 1436 O O . LEU A 1 191 ? -34.041 -38.784 26.316 1.00 62.38 191 LEU A O 1
ATOM 1440 N N . VAL A 1 192 ? -34.315 -37.326 27.993 1.00 66.69 192 VAL A N 1
ATOM 1441 C CA . VAL A 1 192 ? -33.644 -38.166 29.001 1.00 66.69 192 VAL A CA 1
ATOM 1442 C C . VAL A 1 192 ? -34.542 -39.307 29.500 1.00 66.69 192 VAL A C 1
ATOM 1444 O O . VAL A 1 192 ? -34.026 -40.360 29.886 1.00 66.69 192 VAL A O 1
ATOM 1447 N N . GLU A 1 193 ? -35.868 -39.140 29.495 1.00 63.44 193 GLU A N 1
ATOM 1448 C CA . GLU A 1 193 ? -36.800 -40.223 29.842 1.00 63.44 193 GLU A CA 1
ATOM 1449 C C . GLU A 1 193 ? -36.956 -41.260 28.721 1.00 63.44 193 GLU A C 1
ATOM 1451 O O . GLU A 1 193 ? -37.041 -42.453 29.020 1.00 63.44 193 GLU A O 1
ATOM 1456 N N . GLU A 1 194 ? -36.906 -40.854 27.449 1.00 59.81 194 GLU A N 1
ATOM 1457 C CA . GLU A 1 194 ? -36.994 -41.786 26.313 1.00 59.81 194 GLU A CA 1
ATOM 1458 C C . GLU A 1 194 ? -35.765 -42.707 26.182 1.00 59.81 194 GLU A C 1
ATOM 1460 O O . GLU A 1 194 ? -35.917 -43.867 25.806 1.00 59.81 194 GLU A O 1
ATOM 1465 N N . GLU A 1 195 ? -34.561 -42.266 26.573 1.00 57.56 195 GLU A N 1
ATOM 1466 C CA . GLU A 1 195 ? -33.357 -43.124 26.597 1.00 57.56 195 GLU A CA 1
ATOM 1467 C C . GLU A 1 195 ? -33.303 -44.110 27.785 1.00 57.56 195 GLU A C 1
ATOM 1469 O O . GLU A 1 195 ? -32.372 -44.913 27.894 1.00 57.56 195 GLU A O 1
ATOM 1474 N N . ARG A 1 196 ? -34.280 -44.068 28.701 1.00 50.81 196 ARG A N 1
ATOM 1475 C CA . ARG A 1 196 ? -34.360 -44.967 29.868 1.00 50.81 196 ARG A CA 1
ATOM 1476 C C . ARG A 1 196 ? -35.367 -46.114 29.722 1.00 50.81 196 ARG A C 1
ATOM 1478 O O . ARG A 1 196 ? -35.557 -46.848 30.696 1.00 50.81 196 ARG A O 1
ATOM 1485 N N . CYS A 1 197 ? -35.980 -46.289 28.549 1.00 45.16 197 CYS A N 1
ATOM 1486 C CA . CYS A 1 197 ? -36.827 -47.439 28.209 1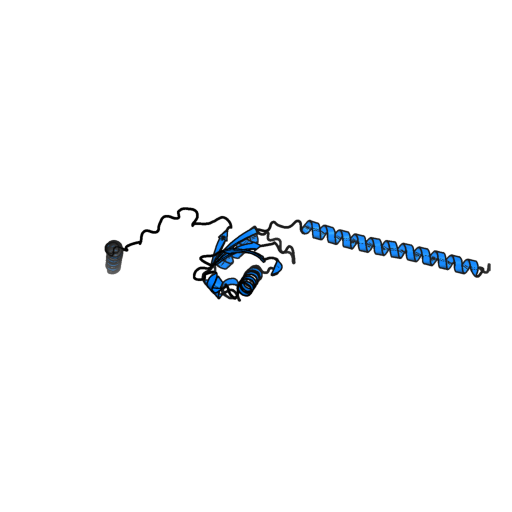.00 45.16 197 CYS A CA 1
ATOM 1487 C C . CYS A 1 197 ? -36.096 -48.486 27.360 1.00 45.16 197 CYS A C 1
ATOM 1489 O O . CYS A 1 197 ? -35.452 -48.108 26.359 1.00 45.16 197 CYS A O 1
#